Protein AF-A0A950DKY1-F1 (afdb_monomer_lite)

Foldseek 3Di:
DDQLDPPSQPWDAPLDHPPPVDDPPRPCCVPCCNVVDDHPNCCNPVPVLVVLLVVLVVQQVVQDDPQKGFQVLVLCCLLQAQPDKHKDFFSDFQVPQDFPDKTFGDVQLFFPCLCVCVPLNQDFPFDTQIAGSHLVVVLLVVFQKWFDQPPDTGRDWGRGHLIFIGRDVSSSSSSNVCPVLQVADSLLSLLLCLQLRRHRHPDPQSNVLSVLQDRMDGSPGNVVRSVSSLVSLVVVCVPPDCSGSSVSSNVLNPADPVGNRVVSSVLSRQQNVLSNVQSHDNVSVSLVVVQRQLRVLVVCPDPVVPGSRSGIHGNPDSPPAHWGADSNRDIDGDD

Structure (mmCIF, N/CA/C/O backbone):
data_AF-A0A950DKY1-F1
#
_entry.id   AF-A0A950DKY1-F1
#
loop_
_atom_site.group_PDB
_atom_site.id
_atom_site.type_symbol
_atom_site.label_atom_id
_atom_site.label_alt_id
_atom_site.label_comp_id
_atom_site.label_asym_id
_atom_site.label_entity_id
_atom_site.label_seq_id
_atom_site.pdbx_PDB_ins_code
_atom_site.Cartn_x
_atom_site.Cartn_y
_atom_site.Cartn_z
_atom_site.occupancy
_atom_site.B_iso_or_equiv
_atom_site.auth_seq_id
_atom_site.auth_comp_id
_atom_site.auth_asym_id
_atom_site.auth_atom_id
_atom_site.pdbx_PDB_model_num
ATOM 1 N N . MET A 1 1 ? 7.286 -13.237 2.579 1.00 51.78 1 MET A N 1
ATOM 2 C CA . MET A 1 1 ? 7.060 -12.542 1.298 1.00 51.78 1 MET A CA 1
ATOM 3 C C . MET A 1 1 ? 6.188 -13.461 0.465 1.00 51.78 1 MET A C 1
ATOM 5 O O . MET A 1 1 ? 6.504 -14.642 0.406 1.00 51.78 1 MET A O 1
ATOM 9 N N . LYS A 1 2 ? 5.044 -13.004 -0.043 1.00 59.00 2 LYS A N 1
ATOM 10 C CA . LYS A 1 2 ? 4.175 -13.869 -0.848 1.00 59.00 2 LYS A CA 1
ATOM 11 C C . LYS A 1 2 ? 3.535 -13.049 -1.940 1.00 59.00 2 LYS A C 1
ATOM 13 O O . LYS A 1 2 ? 2.634 -12.303 -1.597 1.00 59.00 2 LYS A O 1
ATOM 18 N N . GLU A 1 3 ? 3.978 -13.236 -3.178 1.00 64.31 3 GLU A N 1
ATOM 19 C CA . GLU A 1 3 ? 3.334 -12.731 -4.394 1.00 64.31 3 GLU A CA 1
ATOM 20 C C . GLU A 1 3 ? 1.923 -13.324 -4.477 1.00 64.31 3 GLU A C 1
ATOM 22 O O . GLU A 1 3 ? 1.741 -14.456 -4.906 1.00 64.31 3 GLU A O 1
ATOM 27 N N . LEU A 1 4 ? 0.924 -12.609 -3.957 1.00 76.81 4 LEU A N 1
ATOM 28 C CA . LEU A 1 4 ? -0.474 -13.072 -3.912 1.00 76.81 4 LEU A CA 1
ATOM 29 C C . LEU A 1 4 ? -1.387 -12.223 -4.775 1.00 76.81 4 LEU A C 1
ATOM 31 O O . LEU A 1 4 ? -2.551 -12.008 -4.412 1.00 76.81 4 LEU A O 1
ATOM 35 N N . LYS A 1 5 ? -0.837 -11.691 -5.865 1.00 79.06 5 LYS A N 1
ATOM 36 C CA . LYS A 1 5 ? -1.592 -11.015 -6.907 1.00 79.06 5 LYS A CA 1
ATOM 37 C C . LYS A 1 5 ? -0.897 -11.174 -8.247 1.00 79.06 5 LYS A C 1
ATOM 39 O O . LYS A 1 5 ? 0.332 -11.195 -8.336 1.00 79.06 5 LYS A O 1
ATOM 44 N N . LEU A 1 6 ? -1.726 -11.170 -9.284 1.00 79.00 6 LEU A N 1
ATOM 45 C CA . LEU A 1 6 ? -1.312 -10.966 -10.663 1.00 79.00 6 LEU A CA 1
ATOM 46 C C . LEU A 1 6 ? -0.363 -9.743 -10.748 1.00 79.00 6 LEU A C 1
ATOM 48 O O . LEU A 1 6 ? -0.724 -8.683 -10.229 1.00 79.00 6 LEU A O 1
ATOM 52 N N . PRO A 1 7 ? 0.811 -9.867 -11.396 1.00 81.50 7 PRO A N 1
ATOM 53 C CA . PRO A 1 7 ? 1.157 -10.958 -12.308 1.00 81.50 7 PRO A CA 1
ATOM 54 C C . PRO A 1 7 ? 1.961 -12.152 -11.746 1.00 81.50 7 PRO A C 1
ATOM 56 O O . PRO A 1 7 ? 2.368 -12.978 -12.551 1.00 81.50 7 PRO A O 1
ATOM 59 N N . TRP A 1 8 ? 2.159 -12.301 -10.428 1.00 83.69 8 TRP A N 1
ATOM 60 C CA . TRP A 1 8 ? 3.053 -13.319 -9.824 1.00 83.69 8 TRP A CA 1
ATOM 61 C C . TRP A 1 8 ? 4.441 -13.353 -10.483 1.00 83.69 8 TRP A C 1
ATOM 63 O O . TRP A 1 8 ? 4.721 -14.133 -11.390 1.00 83.69 8 TRP A O 1
ATOM 73 N N . ILE A 1 9 ? 5.312 -12.468 -10.006 1.00 80.38 9 ILE A N 1
ATOM 74 C CA . ILE A 1 9 ? 6.609 -12.108 -10.592 1.00 80.38 9 ILE A CA 1
ATOM 75 C C . ILE A 1 9 ? 7.471 -13.328 -10.940 1.00 80.38 9 ILE A C 1
ATOM 77 O O . ILE A 1 9 ? 8.121 -13.335 -11.984 1.00 80.38 9 ILE A O 1
ATOM 81 N N . ASN A 1 10 ? 7.463 -14.347 -10.082 1.00 77.69 10 ASN A N 1
ATOM 82 C CA . ASN A 1 10 ? 8.359 -15.502 -10.176 1.00 77.69 10 ASN A CA 1
ATOM 83 C C . ASN A 1 10 ? 7.650 -16.829 -10.493 1.00 77.69 10 ASN A C 1
ATOM 85 O O . ASN A 1 10 ? 8.234 -17.894 -10.290 1.00 77.69 10 ASN A O 1
ATOM 89 N N . TRP A 1 11 ? 6.390 -16.796 -10.937 1.00 77.00 11 TRP A N 1
ATOM 90 C CA . TRP A 1 11 ? 5.560 -17.998 -11.013 1.00 77.00 11 TRP A CA 1
ATOM 91 C C . TRP A 1 11 ? 4.978 -18.229 -12.402 1.00 77.00 11 TRP A C 1
ATOM 93 O O . TRP A 1 11 ? 4.600 -17.298 -13.108 1.00 77.00 11 TRP A O 1
ATOM 103 N N . ASN A 1 12 ? 4.845 -19.507 -12.764 1.00 79.50 12 ASN A N 1
ATOM 104 C CA . ASN A 1 12 ? 4.035 -19.895 -13.907 1.00 79.50 12 ASN A CA 1
ATOM 105 C C . ASN A 1 12 ? 2.582 -19.505 -13.620 1.00 79.50 12 ASN A C 1
ATOM 107 O O . ASN A 1 12 ? 2.025 -19.906 -12.598 1.00 79.50 12 ASN A O 1
ATOM 111 N N . SER A 1 13 ? 1.980 -18.710 -14.493 1.00 80.75 13 SER A N 1
ATOM 112 C CA . SER A 1 13 ? 0.632 -18.181 -14.306 1.00 80.75 13 SER A CA 1
ATOM 113 C C . SER A 1 13 ? -0.027 -17.869 -15.644 1.00 80.75 13 SER A C 1
ATOM 115 O O . SER A 1 13 ? 0.592 -17.932 -16.708 1.00 80.75 13 SER A O 1
ATOM 117 N N . GLN A 1 14 ? -1.285 -17.442 -15.591 1.00 78.69 14 GLN A N 1
ATOM 118 C CA . GLN A 1 14 ? -1.974 -16.871 -16.751 1.00 78.69 14 GLN A CA 1
ATOM 119 C C . GLN A 1 14 ? -1.278 -15.635 -17.366 1.00 78.69 14 GLN A C 1
ATOM 121 O O . GLN A 1 14 ? -1.577 -15.290 -18.508 1.00 78.69 14 GLN A O 1
ATOM 126 N N . ALA A 1 15 ? -0.395 -14.940 -16.634 1.00 77.19 15 ALA A N 1
ATOM 127 C CA . ALA A 1 15 ? 0.310 -13.748 -17.126 1.00 77.19 15 ALA A CA 1
ATOM 128 C C . ALA A 1 15 ? 1.680 -14.049 -17.748 1.00 77.19 15 ALA A C 1
ATOM 130 O O . ALA A 1 15 ? 2.154 -13.274 -18.582 1.00 77.19 15 ALA A O 1
ATOM 131 N N . ALA A 1 16 ? 2.324 -15.140 -17.336 1.00 78.88 16 ALA A N 1
ATOM 132 C CA . ALA A 1 16 ? 3.631 -15.541 -17.838 1.00 78.88 16 ALA A CA 1
ATOM 133 C C . ALA A 1 16 ? 3.835 -17.051 -17.705 1.00 78.88 16 ALA A C 1
ATOM 135 O O . ALA A 1 16 ? 3.580 -17.641 -16.655 1.00 78.88 16 ALA A O 1
ATOM 136 N N . GLN A 1 17 ? 4.363 -17.661 -18.767 1.00 78.56 17 GLN A N 1
ATOM 137 C CA . GLN A 1 17 ? 4.843 -19.038 -18.729 1.00 78.56 17 GLN A CA 1
ATOM 138 C C . GLN A 1 17 ? 6.348 -19.053 -18.482 1.00 78.56 17 GLN A C 1
ATOM 140 O O . GLN A 1 17 ? 7.112 -18.366 -19.162 1.00 78.56 17 GLN A O 1
ATOM 145 N N . ILE A 1 18 ? 6.786 -19.850 -17.507 1.00 72.75 18 ILE A N 1
ATOM 146 C CA . ILE A 1 18 ? 8.209 -19.988 -17.177 1.00 72.75 18 ILE A CA 1
ATOM 147 C C . ILE A 1 18 ? 8.827 -21.039 -18.098 1.00 72.75 18 ILE A C 1
ATOM 149 O O . ILE A 1 18 ? 9.115 -22.160 -17.685 1.00 72.75 18 ILE A O 1
ATOM 153 N N . ASP A 1 19 ? 8.999 -20.707 -19.370 1.00 67.50 19 ASP A N 1
ATOM 154 C CA . ASP A 1 19 ? 9.598 -21.638 -20.337 1.00 67.50 19 ASP A CA 1
ATOM 155 C C . ASP A 1 19 ? 11.101 -21.417 -20.485 1.00 67.50 19 ASP A C 1
ATOM 157 O O . ASP A 1 19 ? 11.850 -22.346 -20.783 1.00 67.50 19 ASP A O 1
ATOM 161 N N . SER A 1 20 ? 11.574 -20.200 -20.226 1.00 65.69 20 SER A N 1
ATOM 162 C CA . SER A 1 20 ? 12.980 -19.817 -20.370 1.00 65.69 20 SER A CA 1
ATOM 163 C C . SER A 1 20 ? 13.874 -20.236 -19.200 1.00 65.69 20 SER A C 1
ATOM 165 O O . SER A 1 20 ? 15.069 -19.969 -19.246 1.00 65.69 20 SER A O 1
ATOM 167 N N . ALA A 1 21 ? 13.329 -20.870 -18.154 1.00 72.50 21 ALA A N 1
ATOM 168 C CA . ALA A 1 21 ? 14.132 -21.370 -17.033 1.00 72.50 21 ALA A CA 1
ATOM 169 C C . ALA A 1 21 ? 14.980 -22.598 -17.405 1.00 72.50 21 ALA A C 1
ATOM 171 O O . ALA A 1 21 ? 15.949 -22.902 -16.717 1.00 72.50 21 ALA A O 1
ATOM 172 N N . LEU A 1 22 ? 14.617 -23.290 -18.488 1.00 79.44 22 LEU A N 1
ATOM 173 C CA . LEU A 1 22 ? 15.319 -24.460 -19.004 1.00 79.44 22 LEU A CA 1
ATOM 174 C C . LEU A 1 22 ? 15.746 -24.216 -20.452 1.00 79.44 22 LEU A C 1
ATOM 176 O O . LEU A 1 22 ? 15.001 -23.598 -21.224 1.00 79.44 22 LEU A O 1
ATOM 180 N N . ALA A 1 23 ? 16.913 -24.741 -20.831 1.00 83.06 23 ALA A N 1
ATOM 181 C CA . ALA A 1 23 ? 17.396 -24.683 -22.209 1.00 83.06 23 ALA A CA 1
ATOM 182 C C . ALA A 1 23 ? 16.386 -25.334 -23.177 1.00 83.06 23 ALA A C 1
ATOM 184 O O . ALA A 1 23 ? 15.653 -26.239 -22.769 1.00 83.06 23 ALA A O 1
ATOM 185 N N . PRO A 1 24 ? 16.310 -24.904 -24.454 1.00 85.31 24 PRO A N 1
ATOM 186 C CA . PRO A 1 24 ? 15.323 -25.421 -25.400 1.00 85.31 24 PRO A CA 1
ATOM 187 C C . PRO A 1 24 ? 15.266 -26.948 -25.520 1.00 85.31 24 PRO A C 1
ATOM 189 O O . PRO A 1 24 ? 14.181 -27.508 -25.694 1.00 85.31 24 PRO A O 1
ATOM 192 N N . ASP A 1 25 ? 16.424 -27.591 -25.406 1.00 88.75 25 ASP A N 1
ATOM 193 C CA . ASP A 1 25 ? 16.678 -29.025 -25.512 1.00 88.75 25 ASP A CA 1
ATOM 194 C C . ASP A 1 25 ? 16.822 -29.737 -24.155 1.00 88.75 25 ASP A C 1
ATOM 196 O O . ASP A 1 25 ? 17.089 -30.940 -24.126 1.00 88.75 25 ASP A O 1
ATOM 200 N N . ASP A 1 26 ? 16.599 -29.032 -23.042 1.00 89.25 26 ASP A N 1
ATOM 201 C CA . ASP A 1 26 ? 16.701 -29.607 -21.703 1.00 89.25 26 ASP A CA 1
ATOM 202 C C . ASP A 1 26 ? 15.693 -30.764 -21.530 1.00 89.25 26 ASP A C 1
ATOM 204 O O . ASP A 1 26 ? 14.486 -30.574 -21.745 1.00 89.25 26 ASP A O 1
ATOM 208 N N . PRO A 1 27 ? 16.145 -31.973 -21.140 1.00 89.00 27 PRO A N 1
ATOM 209 C CA . PRO A 1 27 ? 15.272 -33.134 -21.003 1.00 89.00 27 PRO A CA 1
ATOM 210 C C . PRO A 1 27 ? 14.150 -32.924 -19.979 1.00 89.00 27 PRO A C 1
ATOM 212 O O . PRO A 1 27 ? 13.070 -33.492 -20.161 1.00 89.00 27 PRO A O 1
ATOM 215 N N . LEU A 1 28 ? 14.344 -32.070 -18.965 1.00 87.06 28 LEU A N 1
ATOM 216 C CA . LEU A 1 28 ? 13.326 -31.778 -17.953 1.00 87.06 28 LEU A CA 1
ATOM 217 C C . LEU A 1 28 ? 12.068 -31.146 -18.554 1.00 87.06 28 LEU A C 1
ATOM 219 O O . LEU A 1 28 ? 10.979 -31.358 -18.030 1.00 87.06 28 LEU A O 1
ATOM 223 N N . ARG A 1 29 ? 12.161 -30.463 -19.703 1.00 85.81 29 ARG A N 1
ATOM 224 C CA . ARG A 1 29 ? 10.983 -29.917 -20.405 1.00 85.81 29 ARG A CA 1
ATOM 225 C C . ARG A 1 29 ? 9.974 -30.989 -20.832 1.00 85.81 29 ARG A C 1
ATOM 227 O O . ARG A 1 29 ? 8.824 -30.667 -21.132 1.00 85.81 29 ARG A O 1
ATOM 234 N N . LYS A 1 30 ? 10.393 -32.256 -20.901 1.00 87.19 30 LYS A N 1
ATOM 235 C CA . LYS A 1 30 ? 9.524 -33.395 -21.230 1.00 87.19 30 LYS A CA 1
ATOM 236 C C . LYS A 1 30 ? 8.919 -34.069 -20.000 1.00 87.19 30 LYS A C 1
ATOM 238 O O . LYS A 1 30 ? 8.026 -34.894 -20.162 1.00 87.19 30 LYS A O 1
ATOM 243 N N . GLU A 1 31 ? 9.385 -33.736 -18.800 1.00 88.75 31 GLU A N 1
ATOM 244 C CA . GLU A 1 31 ? 8.858 -34.316 -17.569 1.00 88.75 31 GLU A CA 1
ATOM 245 C C . GLU A 1 31 ? 7.430 -33.816 -17.296 1.00 88.75 31 GLU A C 1
ATOM 247 O O . GLU A 1 31 ? 7.135 -32.634 -17.520 1.00 88.75 31 GLU A O 1
ATOM 252 N N . PRO A 1 32 ? 6.536 -34.663 -16.749 1.00 87.06 32 PRO A N 1
ATOM 253 C CA . PRO A 1 32 ? 5.149 -34.282 -16.482 1.00 87.06 32 PRO A CA 1
ATOM 254 C C . PRO A 1 32 ? 5.006 -33.021 -15.623 1.00 87.06 32 PRO A C 1
ATOM 256 O O . PRO A 1 32 ? 4.120 -32.210 -15.873 1.00 87.06 32 PRO A O 1
ATOM 259 N N . VAL A 1 33 ? 5.910 -32.816 -14.656 1.00 81.00 33 VAL A N 1
ATOM 260 C CA . VAL A 1 33 ? 5.905 -31.638 -13.770 1.00 81.00 33 VAL A CA 1
ATOM 261 C C . VAL A 1 33 ? 6.099 -30.314 -14.525 1.00 81.00 33 VAL A C 1
ATOM 263 O O . VAL A 1 33 ? 5.630 -29.277 -14.065 1.00 81.00 33 VAL A O 1
ATOM 266 N N . TRP A 1 34 ? 6.740 -30.336 -15.698 1.00 79.81 34 TRP A N 1
ATOM 267 C CA . TRP A 1 34 ? 6.937 -29.159 -16.550 1.00 79.81 34 TRP A CA 1
ATOM 268 C C . TRP A 1 34 ? 5.852 -29.008 -17.622 1.00 79.81 34 TRP A C 1
ATOM 270 O O . TRP A 1 34 ? 5.559 -27.889 -18.041 1.00 79.81 34 TRP A O 1
ATOM 280 N N . GLN A 1 35 ? 5.215 -30.107 -18.034 1.00 81.44 35 GLN A N 1
ATOM 281 C CA . GLN A 1 35 ? 4.148 -30.089 -19.041 1.00 81.44 35 GLN A CA 1
ATOM 282 C C . GLN A 1 35 ? 2.762 -29.794 -18.454 1.00 81.44 35 GLN A C 1
ATOM 284 O O . GLN A 1 35 ? 1.965 -29.106 -19.086 1.00 81.44 35 GLN A O 1
ATOM 289 N N . ALA A 1 36 ? 2.475 -30.281 -17.246 1.00 83.06 36 ALA A N 1
ATOM 290 C CA . ALA A 1 36 ? 1.177 -30.161 -16.580 1.00 83.06 36 ALA A CA 1
ATOM 291 C C . ALA A 1 36 ? 1.222 -29.144 -15.424 1.00 83.06 36 ALA A C 1
ATOM 293 O O . ALA A 1 36 ? 0.809 -29.437 -14.304 1.00 83.06 36 ALA A O 1
ATOM 294 N N . ARG A 1 37 ? 1.776 -27.953 -15.682 1.00 83.44 37 ARG A N 1
ATOM 295 C CA . ARG A 1 37 ? 1.892 -26.896 -14.667 1.00 83.44 37 ARG A CA 1
ATOM 296 C C . ARG A 1 37 ? 0.561 -26.186 -14.469 1.00 83.44 37 ARG A C 1
ATOM 298 O O . ARG A 1 37 ? 0.032 -25.576 -15.396 1.00 83.44 37 ARG A O 1
ATOM 305 N N . GLU A 1 38 ? 0.081 -26.202 -13.237 1.00 85.44 38 GLU A N 1
ATOM 306 C CA . GLU A 1 38 ? -0.987 -25.318 -12.788 1.00 85.44 38 GLU A CA 1
ATOM 307 C C . GLU A 1 38 ? -0.463 -23.892 -12.564 1.00 85.44 38 GLU A C 1
ATOM 309 O O . GLU A 1 38 ? 0.735 -23.663 -12.356 1.00 85.44 38 GLU A O 1
ATOM 314 N N . GLY A 1 39 ? -1.359 -22.914 -12.675 1.00 84.88 39 GLY A N 1
ATOM 315 C CA . GLY A 1 39 ? -1.021 -21.508 -12.507 1.00 84.88 39 GLY A CA 1
ATOM 316 C C . GLY A 1 39 ? -0.973 -21.080 -11.040 1.00 84.88 39 GLY A C 1
ATOM 317 O O . GLY A 1 39 ? -1.675 -21.617 -10.179 1.00 84.88 39 GLY A O 1
ATOM 318 N N . ALA A 1 40 ? -0.158 -20.067 -10.756 1.00 86.25 40 ALA A N 1
ATOM 319 C CA . ALA A 1 40 ? -0.013 -19.459 -9.436 1.00 86.25 40 ALA A CA 1
ATOM 320 C C . ALA A 1 40 ? -1.344 -18.994 -8.826 1.00 86.25 40 ALA A C 1
ATOM 322 O O . ALA A 1 40 ? -1.508 -19.014 -7.603 1.00 86.25 40 ALA A O 1
ATOM 323 N N . GLU A 1 41 ? -2.314 -18.623 -9.664 1.00 87.38 41 GLU A N 1
ATOM 324 C CA . GLU A 1 41 ? -3.652 -18.227 -9.244 1.00 87.38 41 GLU A CA 1
ATOM 325 C C . GLU A 1 41 ? -4.378 -19.313 -8.439 1.00 87.38 41 GLU A C 1
ATOM 327 O O . GLU A 1 41 ? -5.115 -18.974 -7.509 1.00 87.38 41 GLU A O 1
ATOM 332 N N . LEU A 1 42 ? -4.152 -20.595 -8.746 1.00 88.50 42 LEU A N 1
ATOM 333 C CA . LEU A 1 42 ? -4.759 -21.713 -8.022 1.00 88.50 42 LEU A CA 1
ATOM 334 C C . LEU A 1 42 ? -4.128 -21.852 -6.638 1.00 88.50 42 LEU A C 1
ATOM 336 O O . LEU A 1 42 ? -4.845 -21.847 -5.635 1.00 88.50 42 LEU A O 1
ATOM 340 N N . LEU A 1 43 ? -2.791 -21.847 -6.547 1.00 87.44 43 LEU A N 1
ATOM 341 C CA . LEU A 1 43 ? -2.118 -21.884 -5.246 1.00 87.44 43 LEU A CA 1
ATOM 342 C C . LEU A 1 43 ? -2.521 -20.683 -4.379 1.00 87.44 43 LEU A C 1
ATOM 344 O O . LEU A 1 43 ? -2.802 -20.839 -3.188 1.00 87.44 43 LEU A O 1
ATOM 348 N N . GLU A 1 44 ? -2.572 -19.483 -4.955 1.00 88.88 44 GLU A N 1
ATOM 349 C CA . GLU A 1 44 ? -3.005 -18.288 -4.240 1.00 88.88 44 GLU A CA 1
ATOM 350 C C . GLU A 1 44 ? -4.421 -18.449 -3.673 1.00 88.88 44 GLU A C 1
ATOM 352 O O . GLU A 1 44 ? -4.630 -18.221 -2.475 1.00 88.88 44 GLU A O 1
ATOM 357 N N . ARG A 1 45 ? -5.391 -18.781 -4.532 1.00 90.1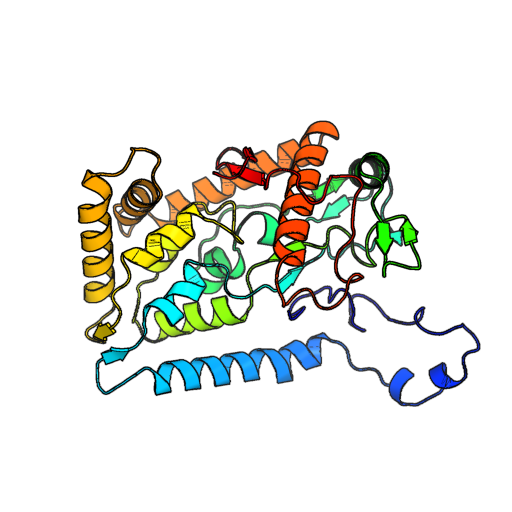2 45 ARG A N 1
ATOM 358 C CA . ARG A 1 45 ? -6.822 -18.720 -4.207 1.00 90.12 45 ARG A CA 1
ATOM 359 C C . ARG A 1 45 ? -7.296 -19.909 -3.391 1.00 90.12 45 ARG A C 1
ATOM 361 O O . ARG A 1 45 ? -8.130 -19.725 -2.511 1.00 90.12 45 ARG A O 1
ATOM 368 N N . GLU A 1 46 ? -6.772 -21.097 -3.658 1.00 91.62 46 GLU A N 1
ATOM 369 C CA . GLU A 1 46 ? -7.252 -22.333 -3.036 1.00 91.62 46 GLU A CA 1
ATOM 370 C C . GLU A 1 46 ? -6.461 -22.695 -1.783 1.00 91.62 46 GLU A C 1
ATOM 372 O O . GLU A 1 46 ? -7.002 -23.279 -0.843 1.00 91.62 46 GLU A O 1
ATOM 377 N N . ILE A 1 47 ? -5.183 -22.312 -1.729 1.00 90.44 47 ILE A N 1
ATOM 378 C CA . ILE A 1 47 ? -4.297 -22.710 -0.637 1.00 90.44 47 ILE A CA 1
ATOM 379 C C . ILE A 1 47 ? -3.892 -21.495 0.185 1.00 90.44 47 ILE A C 1
ATOM 381 O O . ILE A 1 47 ? -4.200 -21.434 1.377 1.00 90.44 47 ILE A O 1
ATOM 385 N N . ILE A 1 48 ? -3.210 -20.510 -0.392 1.00 90.50 48 ILE A N 1
ATOM 386 C CA . ILE A 1 48 ? -2.543 -19.490 0.419 1.00 90.50 48 ILE A CA 1
ATOM 387 C C . ILE A 1 48 ? -3.537 -18.562 1.118 1.00 90.50 48 ILE A C 1
ATOM 389 O O . ILE A 1 48 ? -3.453 -18.420 2.342 1.00 90.50 48 ILE A O 1
ATOM 393 N N . ARG A 1 49 ? -4.456 -17.926 0.383 1.00 92.00 49 ARG A N 1
ATOM 394 C CA . ARG A 1 49 ? -5.417 -16.981 0.974 1.00 92.00 49 ARG A CA 1
ATOM 395 C C . ARG A 1 49 ? -6.318 -17.662 2.013 1.00 92.00 49 ARG A C 1
ATOM 397 O O . ARG A 1 49 ? -6.361 -17.148 3.132 1.00 92.00 49 ARG A O 1
ATOM 404 N N . PRO A 1 50 ? -6.918 -18.844 1.754 1.00 93.88 50 PRO A N 1
ATOM 405 C CA . PRO A 1 50 ? -7.726 -19.531 2.762 1.00 93.88 50 PRO A CA 1
ATOM 406 C C . PRO A 1 50 ? -6.932 -19.943 4.007 1.00 93.88 50 PRO A C 1
ATOM 408 O O . PRO A 1 50 ? -7.462 -19.912 5.116 1.00 93.88 50 PRO A O 1
ATOM 411 N N . ASN A 1 51 ? -5.658 -20.333 3.865 1.00 93.81 51 ASN A N 1
ATOM 412 C CA . ASN A 1 51 ? -4.813 -20.630 5.028 1.00 93.81 51 ASN A CA 1
ATOM 413 C C . ASN A 1 51 ? -4.487 -19.367 5.839 1.00 93.81 51 ASN A C 1
ATOM 415 O O . ASN A 1 51 ? -4.478 -19.440 7.066 1.00 93.81 51 ASN A O 1
ATOM 419 N N . ILE A 1 52 ? -4.245 -18.223 5.187 1.00 93.44 52 ILE A N 1
ATOM 420 C CA . ILE A 1 52 ? -4.039 -16.942 5.882 1.00 93.44 52 ILE A CA 1
ATOM 421 C C . ILE A 1 52 ? -5.300 -16.552 6.653 1.00 93.44 52 ILE A C 1
ATOM 423 O O . ILE A 1 52 ? -5.204 -16.214 7.826 1.00 93.44 52 ILE A O 1
ATOM 427 N N . GLU A 1 53 ? -6.476 -16.652 6.037 1.00 94.25 53 GLU A N 1
ATOM 428 C CA . GLU A 1 53 ? -7.744 -16.345 6.708 1.00 94.25 53 GLU A CA 1
ATOM 429 C C . GLU A 1 53 ? -7.986 -17.262 7.914 1.00 94.25 53 GLU A C 1
ATOM 431 O O . GLU A 1 53 ? -8.237 -16.768 9.013 1.00 94.25 53 GLU A O 1
ATOM 436 N N . ARG A 1 54 ? -7.799 -18.581 7.757 1.00 95.12 54 ARG A N 1
ATOM 437 C CA . ARG A 1 54 ? -7.905 -19.542 8.871 1.00 95.12 54 ARG A CA 1
ATOM 438 C C . ARG A 1 54 ? -6.905 -19.258 9.990 1.00 95.12 54 ARG A C 1
ATOM 440 O O . ARG A 1 54 ? -7.248 -19.373 11.167 1.00 95.12 54 ARG A O 1
ATOM 447 N N . TRP A 1 55 ? -5.671 -18.899 9.640 1.00 94.00 55 TRP A N 1
ATOM 448 C CA . TRP A 1 55 ? -4.652 -18.521 10.616 1.00 94.00 55 TRP A CA 1
ATOM 449 C C . TRP A 1 55 ? -5.039 -17.245 11.368 1.00 94.00 55 TRP A C 1
ATOM 451 O O . TRP A 1 55 ? -4.963 -17.216 12.596 1.00 94.00 55 TRP A O 1
ATOM 461 N N . THR A 1 56 ? -5.511 -16.225 10.654 1.00 93.88 56 THR A N 1
ATOM 462 C CA . THR A 1 56 ? -6.016 -14.975 11.229 1.00 93.88 56 THR A CA 1
ATO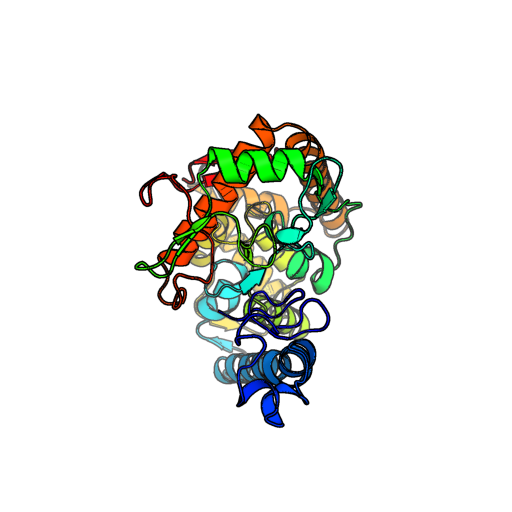M 463 C C . THR A 1 56 ? -7.171 -15.233 12.198 1.00 93.88 56 THR A C 1
ATOM 465 O O . THR A 1 56 ? -7.146 -14.721 13.319 1.00 93.88 56 THR A O 1
ATOM 468 N N . ASP A 1 57 ? -8.127 -16.085 11.824 1.00 94.75 57 ASP A N 1
ATOM 469 C CA . ASP A 1 57 ? -9.251 -16.472 12.686 1.00 94.75 57 ASP A CA 1
ATOM 470 C C . ASP A 1 57 ? -8.772 -17.181 13.955 1.00 94.75 57 ASP A C 1
ATOM 472 O O . ASP A 1 57 ? -9.188 -16.847 15.068 1.00 94.75 57 ASP A O 1
ATOM 476 N N . SER A 1 58 ? -7.837 -18.123 13.809 1.00 94.81 58 SER A N 1
ATOM 477 C CA . SER A 1 58 ? -7.237 -18.823 14.944 1.00 94.81 58 SER A CA 1
ATOM 478 C C . SER A 1 58 ? -6.459 -17.873 15.858 1.00 94.81 58 SER A C 1
ATOM 480 O O . SER A 1 58 ? -6.558 -17.990 17.081 1.00 94.81 58 SER A O 1
ATOM 482 N N . ARG A 1 59 ? -5.699 -16.925 15.293 1.00 93.06 59 ARG A N 1
ATOM 483 C CA . ARG A 1 59 ? -4.935 -15.929 16.055 1.00 93.06 59 ARG A CA 1
ATOM 484 C C . ARG A 1 59 ? -5.868 -15.030 16.854 1.00 93.06 59 ARG A C 1
ATOM 486 O O . ARG A 1 59 ? -5.653 -14.865 18.051 1.00 93.06 59 ARG A O 1
ATOM 493 N N . LEU A 1 60 ? -6.912 -14.494 16.225 1.00 92.94 60 LEU A N 1
ATOM 494 C CA . LEU A 1 60 ? -7.879 -13.627 16.896 1.00 92.94 60 LEU A CA 1
ATOM 495 C C . LEU A 1 60 ? -8.621 -14.375 18.010 1.00 92.94 60 LEU A C 1
ATOM 497 O O . LEU A 1 60 ? -8.704 -13.878 19.132 1.00 92.94 60 LEU A O 1
ATOM 501 N N . LYS A 1 61 ? -9.057 -15.614 17.752 1.00 92.94 61 LYS A N 1
ATOM 502 C CA . LYS A 1 61 ? -9.674 -16.473 18.771 1.00 92.94 61 LYS A CA 1
ATOM 503 C C . LYS A 1 61 ? -8.735 -16.738 19.948 1.00 92.94 61 LYS A C 1
ATOM 505 O O . LYS A 1 61 ? -9.162 -16.646 21.089 1.00 92.94 61 LYS A O 1
ATOM 510 N N . HIS A 1 62 ? -7.464 -17.043 19.689 1.00 94.06 62 HIS A N 1
ATOM 511 C CA . HIS A 1 62 ? -6.482 -17.303 20.745 1.00 94.06 62 HIS A CA 1
ATOM 512 C C . HIS A 1 62 ? -6.139 -16.053 21.572 1.00 94.06 62 HIS A C 1
ATOM 514 O O . HIS A 1 62 ? -5.752 -16.169 22.729 1.00 94.06 62 HIS A O 1
ATOM 520 N N . ARG A 1 63 ? -6.282 -14.857 20.989 1.00 93.31 63 ARG A N 1
ATOM 521 C CA . ARG A 1 63 ? -6.125 -13.571 21.687 1.00 93.31 63 ARG A CA 1
ATOM 522 C C . ARG A 1 63 ? -7.380 -13.132 22.440 1.00 93.31 63 ARG A C 1
ATOM 524 O O . ARG A 1 63 ? -7.307 -12.173 23.198 1.00 93.31 63 ARG A O 1
ATOM 531 N N . THR A 1 64 ? -8.507 -13.806 22.229 1.00 92.94 64 THR A N 1
ATOM 532 C CA . THR A 1 64 ? -9.785 -13.451 22.843 1.00 92.94 64 THR A CA 1
ATOM 533 C C . THR A 1 64 ? -10.022 -14.301 24.087 1.00 92.94 64 THR A C 1
ATOM 535 O O . THR A 1 64 ? -10.152 -15.522 24.004 1.00 92.94 64 THR A O 1
ATOM 538 N N . ASN A 1 65 ? -10.107 -13.649 25.242 1.00 89.81 65 ASN A N 1
ATOM 539 C CA . ASN A 1 65 ? -10.407 -14.254 26.532 1.00 89.81 65 ASN A CA 1
ATOM 540 C C . ASN A 1 65 ? -11.714 -13.663 27.081 1.00 89.81 65 ASN A C 1
ATOM 542 O O . ASN A 1 65 ? -11.749 -12.538 27.584 1.00 89.81 65 ASN A O 1
ATOM 546 N N . GLY A 1 66 ? -12.813 -14.407 26.940 1.00 87.31 66 GLY A N 1
ATOM 547 C CA . GLY A 1 66 ? -14.148 -13.899 27.255 1.00 87.31 66 GLY A CA 1
ATOM 548 C C . GLY A 1 66 ? -14.502 -12.697 26.376 1.00 87.31 66 GLY A C 1
ATOM 549 O O . GLY A 1 66 ? -14.554 -12.821 25.155 1.00 87.31 66 GLY A O 1
ATOM 550 N N . SER A 1 67 ? -14.731 -11.540 27.000 1.00 88.06 67 SER A N 1
ATOM 551 C CA . SER A 1 67 ? -15.002 -10.268 26.318 1.00 88.06 67 SER A CA 1
ATOM 552 C C . SER A 1 67 ? -13.751 -9.425 26.069 1.00 88.06 67 SER A C 1
ATOM 554 O O . SER A 1 67 ? -13.888 -8.288 25.643 1.00 88.06 67 SER A O 1
ATOM 556 N N . ALA A 1 68 ? -12.545 -9.914 26.355 1.00 92.00 68 ALA A N 1
ATOM 557 C CA . ALA A 1 68 ? -11.316 -9.138 26.218 1.00 92.00 68 ALA A CA 1
ATOM 558 C C . ALA A 1 68 ? -10.438 -9.671 25.081 1.00 92.00 68 ALA A C 1
ATOM 560 O O . ALA A 1 68 ? -10.283 -10.881 24.932 1.00 92.00 68 ALA A O 1
ATOM 561 N N . ILE A 1 69 ? -9.815 -8.776 24.317 1.00 94.12 69 ILE A N 1
ATOM 562 C CA . ILE A 1 69 ? -8.780 -9.106 23.333 1.00 94.12 69 ILE A CA 1
ATOM 563 C C . ILE A 1 69 ? -7.439 -8.640 23.879 1.00 94.12 69 ILE A C 1
ATOM 565 O O . ILE A 1 69 ? -7.217 -7.442 24.044 1.00 94.12 69 ILE A O 1
ATOM 569 N N . GLU A 1 70 ? -6.545 -9.581 24.149 1.00 95.56 70 GLU A N 1
ATOM 570 C CA . GLU A 1 70 ? -5.199 -9.330 24.659 1.00 95.56 70 GLU A CA 1
ATOM 571 C C . GLU A 1 70 ? -4.197 -9.079 23.524 1.00 95.56 70 GLU A C 1
ATOM 573 O O . GLU A 1 70 ? -4.378 -9.529 22.389 1.00 95.56 70 GLU A O 1
ATOM 578 N N . ARG A 1 71 ? -3.089 -8.396 23.843 1.00 94.62 71 ARG A N 1
ATOM 579 C CA . ARG A 1 71 ? -2.006 -8.056 22.898 1.00 94.62 71 ARG A CA 1
ATOM 580 C C . ARG A 1 71 ? -2.542 -7.359 21.643 1.00 94.62 71 ARG A C 1
ATOM 582 O O . ARG A 1 71 ? -2.056 -7.578 20.534 1.00 94.62 71 ARG A O 1
ATOM 589 N N . PHE A 1 72 ? -3.533 -6.491 21.828 1.00 94.62 72 PHE A N 1
ATOM 590 C CA . PHE A 1 72 ? -4.217 -5.790 20.746 1.00 94.62 72 PHE A CA 1
ATOM 591 C C . PHE A 1 72 ? -3.298 -4.951 19.832 1.00 94.62 72 PHE A C 1
ATOM 593 O O . PHE A 1 72 ? -3.551 -4.931 18.624 1.00 94.62 72 PHE A O 1
ATOM 600 N N . PRO A 1 73 ? -2.181 -4.354 20.311 1.00 95.62 73 PRO A N 1
ATOM 601 C CA . PRO A 1 73 ? -1.230 -3.674 19.434 1.00 95.62 73 PRO A CA 1
ATOM 602 C C . PRO A 1 73 ? -0.615 -4.590 18.367 1.00 95.62 73 PRO A C 1
ATOM 604 O O . PRO A 1 73 ? -0.224 -4.113 17.311 1.00 95.62 73 PRO A O 1
ATOM 607 N N . GLU A 1 74 ? -0.561 -5.908 18.575 1.00 93.75 74 GLU A N 1
ATOM 608 C CA . GLU A 1 74 ? -0.077 -6.841 17.545 1.00 93.75 74 GLU A CA 1
ATOM 609 C C . GLU A 1 74 ? -1.087 -7.045 16.415 1.00 93.75 74 GLU A C 1
ATOM 611 O O . GLU A 1 74 ? -0.693 -7.326 15.287 1.00 93.75 74 GLU A O 1
ATOM 616 N N . LEU A 1 75 ? -2.382 -6.893 16.708 1.00 93.62 75 LEU A N 1
ATOM 617 C CA . LEU A 1 75 ? -3.452 -6.976 15.717 1.00 93.62 75 LEU A CA 1
ATOM 618 C C . LEU A 1 75 ? -3.590 -5.642 14.982 1.00 93.62 75 LEU A C 1
ATOM 620 O O . LEU A 1 75 ? -3.461 -5.594 13.760 1.00 93.62 75 LEU A O 1
ATOM 624 N N . LEU A 1 76 ? -3.775 -4.540 15.720 1.00 94.75 76 LEU A N 1
ATOM 625 C CA . LEU A 1 76 ? -3.902 -3.209 15.114 1.00 94.75 76 LEU A CA 1
ATOM 626 C C . LEU A 1 76 ? -2.590 -2.742 14.467 1.00 94.75 76 LEU A C 1
ATOM 628 O O . LEU A 1 76 ? -2.601 -1.965 13.513 1.00 94.75 76 LEU A O 1
ATOM 632 N N . GLY A 1 77 ? -1.455 -3.275 14.922 1.00 94.31 77 GLY A N 1
ATOM 633 C CA . GLY A 1 77 ? -0.151 -3.083 14.301 1.00 94.31 77 GLY A CA 1
ATOM 634 C C . GLY A 1 77 ? -0.113 -3.500 12.834 1.00 94.31 77 GLY A C 1
ATOM 635 O O . GLY A 1 77 ? 0.653 -2.913 12.088 1.00 94.31 77 GLY A O 1
ATOM 636 N N . GLN A 1 78 ? -0.969 -4.415 12.371 1.00 92.25 78 GLN A N 1
ATOM 637 C CA . GLN A 1 78 ? -1.056 -4.757 10.944 1.00 92.25 78 GLN A CA 1
ATOM 638 C C . GLN A 1 78 ? -1.769 -3.699 10.093 1.00 92.25 78 GLN A C 1
ATOM 640 O O . GLN A 1 78 ? -1.632 -3.689 8.877 1.00 92.25 78 GLN A O 1
ATOM 645 N N . ILE A 1 79 ? -2.506 -2.782 10.721 1.00 94.00 79 ILE A N 1
ATOM 646 C CA . ILE A 1 79 ? -3.120 -1.627 10.052 1.00 94.00 79 ILE A CA 1
ATOM 647 C C . ILE A 1 79 ? -2.180 -0.416 10.115 1.00 94.00 79 ILE A C 1
ATOM 649 O O . ILE A 1 79 ? -2.107 0.369 9.166 1.00 94.00 79 ILE A O 1
ATOM 653 N N . LEU A 1 80 ? -1.464 -0.257 11.233 1.00 96.62 80 LEU A N 1
ATOM 654 C CA . LEU A 1 80 ? -0.651 0.930 11.513 1.00 96.62 80 LEU A CA 1
ATOM 655 C C . LEU A 1 80 ? 0.814 0.806 11.085 1.00 96.62 80 LEU A C 1
ATOM 657 O O . LEU A 1 80 ? 1.448 1.805 10.751 1.00 96.62 80 LEU A O 1
ATOM 661 N N . ILE A 1 81 ? 1.365 -0.404 11.110 1.00 94.00 81 ILE A N 1
ATOM 662 C CA . ILE A 1 81 ? 2.782 -0.687 10.894 1.00 94.00 81 ILE A CA 1
ATOM 663 C C . ILE A 1 81 ? 2.915 -1.667 9.733 1.00 94.00 81 ILE A C 1
ATOM 665 O O . ILE A 1 81 ? 2.152 -2.616 9.582 1.00 94.00 81 ILE A O 1
ATOM 669 N N . THR A 1 82 ? 3.960 -1.500 8.929 1.00 90.00 82 THR A N 1
ATOM 670 C CA . THR A 1 82 ? 4.337 -2.512 7.939 1.00 90.00 82 THR A CA 1
ATOM 671 C C . THR A 1 82 ? 5.057 -3.664 8.629 1.00 90.00 82 THR A C 1
ATOM 673 O O . THR A 1 82 ? 6.286 -3.663 8.747 1.00 90.00 82 THR A O 1
ATOM 676 N N . THR A 1 83 ? 4.295 -4.644 9.108 1.00 84.19 83 THR A N 1
ATOM 677 C CA . THR A 1 83 ? 4.828 -5.860 9.746 1.00 84.19 83 THR A CA 1
ATOM 678 C C . THR A 1 83 ? 5.256 -6.886 8.698 1.00 84.19 83 THR A C 1
ATOM 680 O O . THR A 1 83 ? 6.377 -7.398 8.741 1.00 84.19 83 THR A O 1
ATOM 683 N N . THR A 1 84 ? 4.412 -7.101 7.691 1.00 87.88 84 THR A N 1
ATOM 684 C CA . THR A 1 84 ? 4.644 -8.003 6.564 1.00 87.88 84 THR A CA 1
ATOM 685 C C . THR A 1 84 ? 4.519 -7.250 5.241 1.00 87.88 84 THR A C 1
ATOM 687 O O . THR A 1 84 ? 4.064 -6.110 5.199 1.00 87.88 84 THR A O 1
ATOM 690 N N . ILE A 1 85 ? 5.038 -7.847 4.165 1.00 90.62 85 ILE A N 1
ATOM 691 C CA . ILE A 1 85 ? 5.102 -7.226 2.837 1.00 90.62 85 ILE A CA 1
ATOM 692 C C . ILE A 1 85 ? 4.770 -8.264 1.771 1.00 90.62 85 ILE A C 1
ATOM 694 O O . ILE A 1 85 ? 5.234 -9.414 1.833 1.00 90.62 85 ILE A O 1
ATOM 698 N N . ASN A 1 86 ? 4.003 -7.819 0.782 1.00 91.38 86 ASN A N 1
ATOM 699 C CA . ASN A 1 86 ? 3.879 -8.462 -0.516 1.00 91.38 86 ASN A CA 1
ATOM 700 C C . ASN A 1 86 ? 4.662 -7.647 -1.570 1.00 91.38 86 ASN A C 1
ATOM 702 O O . ASN A 1 86 ? 5.045 -6.506 -1.331 1.00 91.38 86 ASN A O 1
ATOM 706 N N . LEU A 1 87 ? 4.940 -8.239 -2.722 1.00 92.19 87 LEU A N 1
ATOM 707 C CA . LEU A 1 87 ? 5.455 -7.567 -3.898 1.00 92.19 87 LEU A CA 1
ATOM 708 C C . LEU A 1 87 ? 4.372 -7.507 -4.967 1.00 92.19 87 LEU A C 1
ATOM 710 O O . LEU A 1 87 ? 3.578 -8.433 -5.134 1.00 92.19 87 LEU A O 1
ATOM 714 N N . ILE A 1 88 ? 4.380 -6.410 -5.704 1.00 93.31 88 ILE A N 1
ATOM 715 C CA . ILE A 1 88 ? 3.531 -6.196 -6.866 1.00 93.31 88 ILE A CA 1
ATOM 716 C C . ILE A 1 88 ? 4.383 -5.668 -8.006 1.00 93.31 88 ILE A C 1
ATOM 718 O O . ILE A 1 88 ? 5.392 -5.005 -7.776 1.00 93.31 88 ILE A O 1
ATOM 722 N N . ALA A 1 89 ? 3.971 -5.957 -9.229 1.00 94.19 89 ALA A N 1
ATOM 723 C CA . ALA A 1 89 ? 4.589 -5.438 -10.434 1.00 94.19 89 ALA A CA 1
ATOM 724 C C . ALA A 1 89 ? 3.513 -4.905 -11.369 1.00 94.19 89 ALA A C 1
ATOM 726 O O . ALA A 1 89 ? 2.323 -5.198 -11.210 1.00 94.19 89 ALA A O 1
ATOM 727 N N . SER A 1 90 ? 3.941 -4.138 -12.361 1.00 93.44 90 SER A N 1
ATOM 728 C CA . SER A 1 90 ? 3.109 -3.892 -13.526 1.00 93.44 90 SER A CA 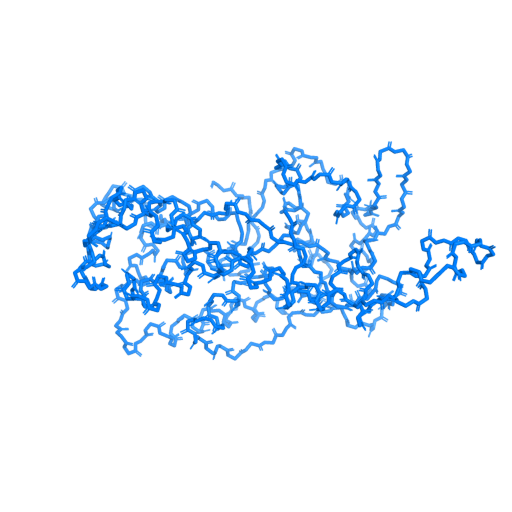1
ATOM 729 C C . SER A 1 90 ? 2.705 -5.223 -14.171 1.00 93.44 90 SER A C 1
ATOM 731 O O . SER A 1 90 ? 3.520 -6.141 -14.219 1.00 93.44 90 SER A O 1
ATOM 733 N N . PRO A 1 91 ? 1.487 -5.346 -14.718 1.00 89.56 91 PRO A N 1
ATOM 734 C CA . PRO A 1 91 ? 1.139 -6.482 -15.570 1.00 89.56 91 PRO A CA 1
ATOM 735 C C . PRO A 1 91 ? 1.913 -6.503 -16.903 1.00 89.56 91 PRO A C 1
ATOM 737 O O . PRO A 1 91 ? 1.811 -7.484 -17.637 1.00 89.56 91 PRO A O 1
ATOM 740 N N . ASP A 1 92 ? 2.636 -5.433 -17.247 1.00 91.25 92 ASP A N 1
ATOM 741 C CA . ASP A 1 92 ? 3.398 -5.322 -18.488 1.00 91.25 92 ASP A CA 1
ATOM 742 C C . ASP A 1 92 ? 4.786 -5.985 -18.333 1.00 91.25 92 ASP A C 1
ATOM 744 O O . ASP A 1 92 ? 5.485 -5.802 -17.331 1.00 91.25 92 ASP A O 1
ATOM 748 N N . GLN A 1 93 ? 5.183 -6.798 -19.317 1.00 91.00 93 GLN A N 1
ATOM 749 C CA . GLN A 1 93 ? 6.470 -7.502 -19.303 1.00 91.00 93 GLN A CA 1
ATOM 750 C C . GLN A 1 93 ? 7.606 -6.581 -19.759 1.00 91.00 93 GLN A C 1
ATOM 752 O O . GLN A 1 93 ? 7.450 -5.779 -20.679 1.00 91.00 93 GLN A O 1
ATOM 757 N N . SER A 1 94 ? 8.797 -6.747 -19.186 1.00 90.88 94 SER A N 1
ATOM 758 C CA . SER A 1 94 ? 9.962 -5.914 -19.525 1.00 90.88 94 SER A CA 1
ATOM 759 C C . SER A 1 94 ? 10.367 -6.010 -20.996 1.00 90.88 94 SER A C 1
ATOM 761 O O . SER A 1 94 ? 10.833 -5.034 -21.575 1.00 90.88 94 SER A O 1
ATOM 763 N N . SER A 1 95 ? 10.123 -7.155 -21.635 1.00 89.50 95 SER A N 1
ATOM 764 C CA . SER A 1 95 ? 10.394 -7.381 -23.060 1.00 89.50 95 SER A CA 1
ATOM 765 C C . SER A 1 95 ? 9.495 -6.570 -24.003 1.00 89.50 95 SER A C 1
ATOM 767 O O . SER A 1 95 ? 9.833 -6.412 -25.178 1.00 89.50 95 SER A O 1
ATOM 769 N N . THR A 1 96 ? 8.352 -6.057 -23.531 1.00 88.31 96 THR A N 1
ATOM 770 C CA . THR A 1 96 ? 7.408 -5.291 -24.362 1.00 88.31 96 THR A CA 1
ATOM 771 C C . THR A 1 96 ? 7.601 -3.783 -24.260 1.00 88.31 96 THR A C 1
ATOM 773 O O . THR A 1 96 ? 7.036 -3.054 -25.080 1.00 88.31 96 THR A O 1
ATOM 776 N N . VAL A 1 97 ? 8.402 -3.311 -23.300 1.00 91.56 97 VAL A N 1
ATOM 777 C CA . VAL A 1 97 ? 8.635 -1.884 -23.056 1.00 91.56 97 VAL A CA 1
ATOM 778 C C . VAL A 1 97 ? 9.369 -1.247 -24.226 1.00 91.56 97 VAL A C 1
ATOM 780 O O . VAL A 1 97 ? 10.462 -1.652 -24.610 1.00 91.56 97 VAL A O 1
ATOM 783 N N . ARG A 1 98 ? 8.747 -0.217 -24.793 1.00 93.50 98 ARG A N 1
ATOM 784 C CA . ARG A 1 98 ? 9.287 0.619 -25.868 1.00 93.50 98 ARG A CA 1
ATOM 785 C C . ARG A 1 98 ? 8.544 1.949 -25.898 1.00 93.50 98 ARG A C 1
ATOM 787 O O . ARG A 1 98 ? 7.446 2.052 -25.353 1.00 93.50 98 ARG A O 1
ATOM 794 N N . SER A 1 99 ? 9.116 2.961 -26.544 1.00 95.25 99 SER A N 1
ATOM 795 C CA . SER A 1 99 ? 8.435 4.252 -26.714 1.00 95.25 99 SER A CA 1
ATOM 796 C C . SER A 1 99 ? 7.069 4.083 -27.392 1.00 95.25 99 SER A C 1
ATOM 798 O O . SER A 1 99 ? 6.924 3.280 -28.318 1.00 95.25 99 SER A O 1
ATOM 800 N N . GLY A 1 100 ? 6.058 4.794 -26.892 1.00 93.38 100 GLY A N 1
ATOM 801 C CA . GLY A 1 100 ? 4.664 4.686 -27.322 1.00 93.38 100 GLY A CA 1
ATOM 802 C C . GLY A 1 100 ? 3.888 3.525 -26.691 1.00 93.38 100 GLY A C 1
ATOM 803 O O . GLY A 1 100 ? 2.671 3.455 -26.861 1.00 93.38 100 GLY A O 1
ATOM 804 N N . HIS A 1 101 ? 4.544 2.610 -25.966 1.00 94.06 101 HIS A N 1
ATOM 805 C CA . HIS A 1 101 ? 3.860 1.560 -25.212 1.00 94.06 101 HIS A CA 1
ATOM 806 C C . HIS A 1 101 ? 3.521 2.057 -23.799 1.00 94.06 101 HIS A C 1
ATOM 808 O O . HIS A 1 101 ? 4.437 2.417 -23.062 1.00 94.06 101 HIS A O 1
ATOM 814 N N . PRO A 1 102 ? 2.244 2.074 -23.387 1.00 95.56 102 PRO A N 1
ATOM 815 C CA . PRO A 1 102 ? 1.878 2.457 -22.030 1.00 95.56 102 PRO A CA 1
ATOM 816 C C . PRO A 1 102 ? 2.308 1.384 -21.024 1.00 95.56 102 PRO A C 1
ATOM 818 O O . PRO A 1 102 ? 1.925 0.226 -21.158 1.00 95.56 102 PRO A O 1
ATOM 821 N N . VAL A 1 103 ? 3.045 1.787 -19.992 1.00 96.56 103 VAL A N 1
ATOM 822 C CA . VAL A 1 103 ? 3.402 0.948 -18.844 1.00 96.56 103 VAL A CA 1
ATOM 823 C C . VAL A 1 103 ? 2.504 1.309 -17.669 1.00 96.56 103 VAL A C 1
ATOM 825 O O . VAL A 1 103 ? 2.564 2.427 -17.145 1.00 96.56 103 VAL A O 1
ATOM 828 N N . ARG A 1 104 ? 1.666 0.365 -17.239 1.00 95.56 104 ARG A N 1
ATOM 829 C CA . ARG A 1 104 ? 0.722 0.562 -16.130 1.00 95.56 104 ARG A CA 1
ATOM 830 C C . ARG A 1 104 ? 1.433 0.372 -14.801 1.00 95.56 104 ARG A C 1
ATOM 832 O O . ARG A 1 104 ? 1.992 -0.692 -14.548 1.00 95.56 104 ARG A O 1
ATOM 839 N N . LEU A 1 105 ? 1.390 1.374 -13.932 1.00 96.88 105 LEU A N 1
ATOM 840 C CA . LEU A 1 105 ? 2.008 1.292 -12.612 1.00 96.88 105 LEU A CA 1
ATOM 841 C C . LEU A 1 105 ? 1.025 0.676 -11.600 1.00 96.88 105 LEU A C 1
ATOM 843 O O . LEU A 1 105 ? -0.171 0.981 -11.649 1.00 96.88 105 LEU A O 1
ATOM 847 N N . PRO A 1 106 ? 1.489 -0.159 -10.652 1.00 95.75 106 PRO A N 1
ATOM 848 C CA . PRO A 1 106 ? 0.633 -0.707 -9.606 1.00 95.75 106 PRO A CA 1
ATOM 849 C C . PRO A 1 106 ? 0.001 0.404 -8.765 1.00 95.75 106 PRO A C 1
ATOM 851 O O . PRO A 1 106 ? 0.706 1.154 -8.093 1.00 95.75 106 PRO A O 1
ATOM 854 N N . VAL A 1 107 ? -1.331 0.503 -8.744 1.00 96.00 107 VAL A N 1
ATOM 855 C CA . VAL A 1 107 ? -2.020 1.543 -7.952 1.00 96.00 107 VAL A CA 1
ATOM 856 C C . VAL A 1 107 ? -1.724 1.388 -6.453 1.00 96.00 107 VAL A C 1
ATOM 858 O O . VAL A 1 107 ? -1.613 2.384 -5.737 1.00 96.00 107 VAL A O 1
ATOM 861 N N . THR A 1 108 ? -1.487 0.152 -5.996 1.00 95.88 108 THR A N 1
ATOM 862 C CA . THR A 1 108 ? -1.107 -0.176 -4.613 1.00 95.88 108 THR A CA 1
ATOM 863 C C . THR A 1 108 ? 0.250 0.382 -4.183 1.00 95.88 108 THR A C 1
ATOM 865 O O . THR A 1 108 ? 0.520 0.470 -2.985 1.00 95.88 108 THR A O 1
ATOM 868 N N . PHE A 1 109 ? 1.093 0.814 -5.127 1.00 97.31 109 PHE A N 1
ATOM 869 C CA . PHE A 1 109 ? 2.296 1.589 -4.823 1.00 97.31 109 PHE A CA 1
ATOM 870 C C . PHE A 1 109 ? 1.946 2.994 -4.311 1.00 97.31 109 PHE A C 1
ATOM 872 O O . PHE A 1 109 ? 2.635 3.528 -3.443 1.00 97.31 109 PHE A O 1
ATOM 879 N N . PHE A 1 110 ? 0.882 3.600 -4.830 1.00 98.19 110 PHE A N 1
ATOM 880 C CA . PHE A 1 110 ? 0.510 4.978 -4.520 1.00 98.19 110 PHE A CA 1
ATOM 881 C C . PHE A 1 110 ? -0.413 5.062 -3.305 1.00 98.19 110 PHE A C 1
ATOM 883 O O . PHE A 1 110 ? -0.216 5.921 -2.455 1.00 98.19 110 PHE A O 1
ATOM 890 N N . ILE A 1 111 ? -1.397 4.168 -3.199 1.00 97.81 111 ILE A N 1
ATOM 891 C CA . ILE A 1 111 ? -2.386 4.150 -2.110 1.00 97.81 111 ILE A CA 1
ATOM 892 C C . ILE A 1 111 ? -2.755 2.711 -1.744 1.00 97.81 111 ILE A C 1
ATOM 894 O O . ILE A 1 111 ? -2.652 1.811 -2.568 1.00 97.81 111 ILE A O 1
ATOM 898 N N . ASN A 1 112 ? -3.257 2.464 -0.533 1.00 97.12 112 ASN A N 1
ATOM 899 C CA . ASN A 1 112 ? -3.709 1.124 -0.141 1.00 97.12 112 ASN A CA 1
ATOM 900 C C . ASN A 1 112 ? -5.123 0.827 -0.682 1.00 97.12 112 ASN A C 1
ATOM 902 O O . ASN A 1 112 ? -6.092 0.853 0.079 1.00 97.12 112 ASN A O 1
ATOM 906 N N . THR A 1 113 ? -5.257 0.560 -1.987 1.00 96.56 113 THR A N 1
ATOM 907 C CA . THR A 1 113 ? -6.562 0.278 -2.627 1.00 96.56 113 THR A CA 1
ATOM 908 C C . THR A 1 113 ? -7.271 -0.927 -2.017 1.00 96.56 113 THR A C 1
ATOM 910 O O . THR A 1 113 ? -8.493 -0.927 -1.899 1.00 96.56 113 THR A O 1
ATOM 913 N N . ASP A 1 114 ? -6.526 -1.940 -1.576 1.00 95.75 114 ASP A N 1
ATOM 914 C CA . ASP A 1 114 ? -7.116 -3.128 -0.959 1.00 95.75 114 ASP A CA 1
ATOM 915 C C . ASP A 1 114 ? -7.868 -2.796 0.326 1.00 95.75 114 ASP A C 1
ATOM 917 O O . ASP A 1 114 ? -8.957 -3.316 0.559 1.00 95.75 114 ASP A O 1
ATOM 921 N N . ALA A 1 115 ? -7.306 -1.928 1.164 1.00 97.38 115 ALA A N 1
ATOM 922 C CA . ALA A 1 115 ? -7.970 -1.519 2.388 1.00 97.38 115 ALA A CA 1
ATOM 923 C C . ALA A 1 115 ? -9.007 -0.416 2.126 1.00 97.38 115 ALA A C 1
ATOM 925 O O . ALA A 1 115 ? -10.165 -0.552 2.514 1.00 97.38 115 ALA A O 1
ATOM 926 N N . LEU A 1 116 ? -8.607 0.667 1.454 1.00 98.25 116 LEU A N 1
ATOM 927 C CA . LEU A 1 116 ? -9.417 1.879 1.306 1.00 98.25 116 LEU A CA 1
ATOM 928 C C . LEU A 1 116 ? -10.615 1.679 0.369 1.00 98.25 116 LEU A C 1
ATOM 930 O O . LEU A 1 116 ? -11.725 2.077 0.711 1.00 98.25 116 LEU A O 1
ATOM 934 N N . LEU A 1 117 ? -10.412 1.033 -0.780 1.00 97.50 117 LEU A N 1
ATOM 935 C CA . LEU A 1 117 ? -11.475 0.815 -1.762 1.00 97.50 117 LEU A CA 1
ATOM 936 C C . LEU A 1 117 ? -12.156 -0.529 -1.481 1.00 97.50 117 LEU A C 1
ATOM 938 O O . LEU A 1 117 ? -13.328 -0.569 -1.117 1.00 97.50 117 LEU A O 1
ATOM 942 N N . ASN A 1 118 ? -11.409 -1.635 -1.538 1.00 96.81 118 ASN A N 1
ATOM 943 C CA . ASN A 1 118 ? -12.018 -2.972 -1.537 1.00 96.81 118 ASN A CA 1
ATOM 944 C C . ASN A 1 118 ? -12.609 -3.388 -0.180 1.00 96.81 118 ASN A C 1
ATOM 946 O O . ASN A 1 118 ? -13.583 -4.139 -0.148 1.00 96.81 118 ASN A O 1
ATOM 950 N N . VAL A 1 119 ? -12.028 -2.954 0.947 1.00 97.88 119 VAL A N 1
ATOM 951 C CA . VAL A 1 119 ? -12.561 -3.279 2.283 1.00 97.88 119 VAL A CA 1
ATOM 952 C C . VAL A 1 119 ? -13.471 -2.178 2.808 1.00 97.88 119 VAL A C 1
ATOM 954 O O . VAL A 1 119 ? -14.576 -2.481 3.257 1.00 97.88 119 VAL A O 1
ATOM 957 N N . LEU A 1 120 ? -13.039 -0.915 2.773 1.00 98.00 120 LEU A N 1
ATOM 958 C CA . LEU A 1 120 ? -13.778 0.204 3.370 1.00 98.00 120 LEU A CA 1
ATOM 959 C C . LEU A 1 120 ? -14.857 0.799 2.453 1.00 98.00 120 LEU A C 1
ATOM 961 O O . LEU A 1 120 ? -15.783 1.450 2.962 1.00 98.00 120 LEU A O 1
ATOM 965 N N . GLY A 1 121 ? -14.801 0.505 1.153 1.00 97.56 121 GLY A N 1
ATOM 966 C CA . GLY A 1 121 ? -15.791 0.932 0.169 1.00 97.56 121 GLY A CA 1
ATOM 967 C C . GLY A 1 121 ? -15.720 2.424 -0.134 1.00 97.56 121 GLY A C 1
ATOM 968 O O . GLY A 1 121 ? -16.770 3.051 -0.236 1.00 97.56 121 GLY A O 1
ATOM 969 N N . LEU A 1 122 ? -14.521 3.012 -0.154 1.00 98.00 122 LEU A N 1
ATOM 970 C CA . LEU A 1 122 ? -14.324 4.307 -0.809 1.00 98.00 122 LEU A CA 1
ATOM 971 C C . LEU A 1 122 ? -14.342 4.098 -2.323 1.00 98.00 122 LEU A C 1
ATOM 973 O O . LEU A 1 122 ? -13.798 3.099 -2.795 1.00 98.00 122 LEU A O 1
ATOM 977 N N . ASP A 1 123 ? -14.915 5.038 -3.063 1.00 97.69 123 ASP A N 1
ATOM 978 C CA . ASP A 1 123 ? -15.018 4.963 -4.525 1.00 97.69 123 ASP A CA 1
ATOM 979 C C . ASP A 1 123 ? -14.555 6.272 -5.188 1.00 97.69 123 ASP A C 1
ATOM 981 O O . ASP A 1 123 ? -15.354 7.029 -5.742 1.00 97.69 123 ASP A O 1
ATOM 985 N N . PRO A 1 124 ? -13.258 6.622 -5.072 1.00 96.56 124 PRO A N 1
ATOM 986 C CA . PRO A 1 124 ? -12.742 7.807 -5.730 1.00 96.56 124 PRO A CA 1
ATOM 987 C C . PRO A 1 124 ? -12.688 7.572 -7.244 1.00 96.56 124 PRO A C 1
ATOM 989 O O . PRO A 1 124 ? -12.177 6.552 -7.701 1.00 96.56 124 PRO A O 1
ATOM 992 N N . ASP A 1 125 ? -13.137 8.551 -8.028 1.00 95.69 125 ASP A N 1
ATOM 993 C CA . ASP A 1 125 ? -12.989 8.542 -9.487 1.00 95.69 125 ASP A CA 1
ATOM 994 C C . ASP A 1 125 ? -11.506 8.692 -9.872 1.00 95.69 125 ASP A C 1
ATOM 996 O O . ASP A 1 125 ? -10.969 9.803 -9.939 1.00 95.69 125 ASP A O 1
ATOM 1000 N N . ILE A 1 126 ? -10.818 7.559 -10.036 1.00 93.38 126 ILE A N 1
ATOM 1001 C CA . ILE A 1 126 ? -9.369 7.486 -10.242 1.00 93.38 126 ILE A CA 1
ATOM 1002 C C . ILE A 1 126 ? -9.022 6.737 -11.523 1.00 93.38 126 ILE A C 1
ATOM 1004 O O . ILE A 1 126 ? -9.670 5.770 -11.915 1.00 93.38 126 ILE A O 1
ATOM 1008 N N . SER A 1 127 ? -7.927 7.155 -12.150 1.00 92.31 127 SER A N 1
ATOM 1009 C CA . SER A 1 127 ? -7.312 6.446 -13.272 1.00 92.31 127 SER A CA 1
ATOM 1010 C C . SER A 1 127 ? -6.009 5.783 -12.836 1.00 92.31 127 SER A C 1
ATOM 1012 O O . SER A 1 127 ? -5.302 6.295 -11.969 1.00 92.31 127 SER A O 1
ATOM 1014 N N . VAL A 1 128 ? -5.672 4.649 -13.455 1.00 93.81 128 VAL A N 1
ATOM 1015 C CA . VAL A 1 128 ? -4.407 3.943 -13.202 1.00 93.81 128 VAL A CA 1
ATOM 1016 C C . VAL A 1 128 ? -3.238 4.781 -13.738 1.00 93.81 128 VAL A C 1
ATOM 1018 O O . VAL A 1 128 ? -3.184 5.022 -14.951 1.00 93.81 128 VAL A O 1
ATOM 1021 N N . PRO A 1 129 ? -2.275 5.196 -12.890 1.00 96.31 129 PRO A N 1
ATOM 1022 C CA . PRO A 1 129 ? -1.098 5.910 -13.361 1.00 96.31 129 PRO A CA 1
ATOM 1023 C C . PRO A 1 129 ? -0.333 5.089 -14.400 1.00 96.31 129 PRO A C 1
ATOM 1025 O O . PRO A 1 129 ? 0.001 3.925 -14.175 1.00 96.31 129 PRO A O 1
ATOM 1028 N N . THR A 1 130 ? -0.066 5.703 -15.548 1.00 97.38 130 THR A N 1
ATOM 1029 C CA . THR A 1 130 ? 0.562 5.053 -16.701 1.00 97.38 130 THR A CA 1
ATOM 1030 C C . THR A 1 130 ? 1.687 5.936 -17.219 1.00 97.38 130 THR A C 1
ATOM 1032 O O . THR A 1 130 ? 1.486 7.133 -17.417 1.00 97.38 130 THR A O 1
ATOM 1035 N N . VAL A 1 131 ? 2.862 5.353 -17.437 1.00 97.94 131 VAL A N 1
ATOM 1036 C CA . VAL A 1 131 ? 4.046 6.037 -17.976 1.00 97.94 131 VAL A CA 1
ATOM 1037 C C . VAL A 1 131 ? 4.327 5.551 -19.396 1.00 97.94 131 VAL A C 1
ATOM 1039 O O . VAL A 1 131 ? 4.060 4.397 -19.722 1.00 97.94 131 VAL A O 1
ATOM 1042 N N . ASP A 1 132 ? 4.849 6.421 -20.262 1.00 98.31 132 ASP A N 1
ATOM 1043 C CA . ASP A 1 132 ? 5.324 5.992 -21.581 1.00 98.31 132 ASP A CA 1
ATOM 1044 C C . ASP A 1 132 ? 6.531 5.054 -21.433 1.00 98.31 132 ASP A C 1
ATOM 1046 O O . ASP A 1 132 ? 7.463 5.334 -20.676 1.00 98.31 132 ASP A O 1
ATOM 1050 N N . GLY A 1 133 ? 6.552 3.955 -22.182 1.00 97.94 133 GLY A N 1
ATOM 1051 C CA . GLY A 1 133 ? 7.623 2.966 -22.117 1.00 97.94 133 GLY A CA 1
ATOM 1052 C C . GLY A 1 133 ? 8.994 3.530 -22.487 1.00 97.94 133 GLY A C 1
ATOM 1053 O O . GLY A 1 133 ? 9.999 3.062 -21.965 1.00 97.94 133 GLY A O 1
ATOM 1054 N N . GLY A 1 134 ? 9.061 4.581 -23.308 1.00 98.06 134 GLY A N 1
ATOM 1055 C CA . GLY A 1 134 ? 10.301 5.301 -23.586 1.00 98.06 134 GLY A CA 1
ATOM 1056 C C . GLY A 1 134 ? 10.809 6.053 -22.358 1.00 98.06 134 GLY A C 1
ATOM 1057 O O . GLY A 1 134 ? 11.998 5.996 -22.057 1.00 98.06 134 GLY A O 1
ATOM 1058 N N . ILE A 1 135 ? 9.926 6.706 -21.597 1.00 98.50 135 ILE A N 1
ATOM 1059 C CA . ILE A 1 135 ? 10.289 7.343 -20.318 1.00 98.50 135 ILE A CA 1
ATOM 1060 C C . ILE A 1 135 ? 10.752 6.288 -19.303 1.00 98.50 135 ILE A C 1
ATOM 1062 O O . ILE A 1 135 ? 11.741 6.503 -18.596 1.00 98.50 135 ILE A O 1
ATOM 1066 N N . TYR A 1 136 ? 10.067 5.143 -19.255 1.00 98.25 136 TYR A N 1
ATOM 1067 C CA . TYR A 1 136 ? 10.439 4.028 -18.388 1.00 98.25 136 TYR A CA 1
ATOM 1068 C C . TYR A 1 136 ? 11.836 3.488 -18.712 1.00 98.25 136 TYR A C 1
ATOM 1070 O O . TYR A 1 136 ? 12.686 3.408 -17.825 1.00 98.25 136 TYR A O 1
ATOM 1078 N N . ASP A 1 137 ? 12.099 3.189 -19.985 1.00 97.62 137 ASP A N 1
ATOM 1079 C CA . ASP A 1 137 ? 13.393 2.691 -20.461 1.00 97.62 137 ASP A CA 1
ATOM 1080 C C . ASP A 1 137 ? 14.530 3.691 -20.190 1.00 97.62 137 ASP A C 1
ATOM 1082 O O . ASP A 1 137 ? 15.597 3.319 -19.701 1.00 97.62 137 ASP A O 1
ATOM 1086 N N . ASN A 1 138 ? 14.274 4.993 -20.369 1.00 97.94 138 ASN A N 1
ATOM 1087 C CA . ASN A 1 138 ? 15.230 6.035 -19.988 1.00 97.94 138 ASN A CA 1
ATOM 1088 C C . ASN A 1 138 ? 15.568 5.995 -18.488 1.00 97.94 138 ASN A C 1
ATOM 1090 O O . ASN A 1 138 ? 16.721 6.220 -18.119 1.00 97.94 138 ASN A O 1
ATOM 1094 N N . CYS A 1 139 ? 14.609 5.680 -17.610 1.00 98.31 139 CYS A N 1
ATOM 1095 C CA . CYS A 1 139 ? 14.897 5.484 -16.187 1.00 98.31 139 CYS A CA 1
ATOM 1096 C C . CYS A 1 139 ? 15.727 4.220 -15.938 1.00 98.31 139 CYS A C 1
ATOM 1098 O O . CYS A 1 139 ? 16.660 4.270 -15.132 1.00 98.31 139 CYS A O 1
ATOM 1100 N N . LEU A 1 140 ? 15.452 3.119 -16.650 1.00 97.69 140 LEU A N 1
ATOM 1101 C CA . LEU A 1 140 ? 16.261 1.898 -16.554 1.00 97.69 140 LEU A CA 1
ATOM 1102 C C . LEU A 1 140 ? 17.735 2.178 -16.869 1.00 97.69 140 LEU A C 1
ATOM 1104 O O . LEU A 1 140 ? 18.624 1.765 -16.121 1.00 97.69 140 LEU A O 1
ATOM 1108 N N . GLN A 1 141 ? 17.989 2.949 -17.926 1.00 97.56 141 GLN A N 1
ATOM 1109 C CA . GLN A 1 141 ? 19.334 3.359 -18.325 1.00 97.56 141 GLN A CA 1
ATOM 1110 C C . GLN A 1 141 ? 19.949 4.357 -17.332 1.00 97.56 141 GLN A C 1
ATOM 1112 O O . GLN A 1 141 ? 21.060 4.138 -16.845 1.00 97.56 141 GLN A O 1
ATOM 1117 N N . ARG A 1 142 ? 19.218 5.424 -16.970 1.00 98.06 142 ARG A N 1
ATOM 1118 C CA . ARG A 1 142 ? 19.675 6.479 -16.042 1.00 98.06 142 ARG A CA 1
ATOM 1119 C C . ARG A 1 142 ? 20.121 5.916 -14.695 1.00 98.06 142 ARG A C 1
ATOM 1121 O O . ARG A 1 142 ? 21.114 6.380 -14.132 1.00 98.06 142 ARG A O 1
ATOM 1128 N N . PHE A 1 143 ? 19.392 4.928 -14.183 1.00 98.38 143 PHE A N 1
ATOM 1129 C CA . PHE A 1 143 ? 19.659 4.309 -12.886 1.00 98.38 143 PHE A CA 1
ATOM 1130 C C . PHE A 1 143 ? 20.439 2.992 -12.982 1.00 98.38 143 PHE A C 1
ATOM 1132 O O . PHE A 1 143 ? 20.582 2.296 -11.975 1.00 98.38 143 PHE A O 1
ATOM 1139 N N . ALA A 1 144 ? 20.958 2.652 -14.169 1.00 97.88 144 ALA A N 1
ATOM 1140 C CA . ALA A 1 144 ? 21.714 1.427 -14.439 1.00 97.88 144 ALA A CA 1
ATOM 1141 C C . ALA A 1 144 ? 21.050 0.177 -13.831 1.00 97.88 144 ALA A C 1
ATOM 1143 O O . ALA A 1 144 ? 21.704 -0.623 -13.148 1.00 97.88 144 ALA A O 1
ATOM 1144 N N . VAL A 1 145 ? 19.735 0.062 -14.030 1.00 97.88 145 VAL A N 1
ATOM 1145 C CA . VAL A 1 145 ? 18.893 -0.963 -13.412 1.00 97.88 145 VAL A CA 1
ATOM 1146 C C . VAL A 1 145 ? 19.353 -2.346 -13.858 1.00 97.88 145 VAL A C 1
ATOM 1148 O O . VAL A 1 145 ? 19.670 -2.560 -15.031 1.00 97.88 145 VAL A O 1
ATOM 1151 N N . ALA A 1 146 ? 19.431 -3.274 -12.910 1.00 96.88 146 ALA A N 1
ATOM 1152 C CA . ALA A 1 146 ? 19.800 -4.654 -13.177 1.00 96.88 146 ALA A CA 1
ATOM 1153 C C . ALA A 1 146 ? 19.205 -5.613 -12.148 1.00 96.88 146 ALA A C 1
ATOM 1155 O O . ALA A 1 146 ? 18.898 -5.227 -11.021 1.00 96.88 146 ALA A O 1
ATOM 1156 N N . VAL A 1 147 ? 19.168 -6.890 -12.496 1.00 94.06 147 VAL A N 1
ATOM 1157 C CA . VAL A 1 147 ? 18.906 -8.001 -11.580 1.00 94.06 147 VAL A CA 1
ATOM 1158 C C . VAL A 1 147 ? 20.219 -8.760 -11.353 1.00 94.06 147 VAL A C 1
ATOM 1160 O O . VAL A 1 147 ? 20.986 -8.975 -12.292 1.00 94.06 147 VAL A O 1
ATOM 1163 N N . THR A 1 148 ? 20.535 -9.120 -10.106 1.00 92.25 148 THR A N 1
ATOM 1164 C CA . THR A 1 148 ? 21.806 -9.786 -9.765 1.00 92.25 148 THR A CA 1
ATOM 1165 C C . THR A 1 148 ? 21.670 -10.719 -8.565 1.00 92.25 148 THR A C 1
ATOM 1167 O O . THR A 1 148 ? 20.956 -10.413 -7.610 1.00 92.25 148 THR A O 1
ATOM 1170 N N . ASP A 1 149 ? 22.373 -11.850 -8.593 1.00 88.88 149 ASP A N 1
ATOM 1171 C CA . ASP A 1 149 ? 22.551 -12.751 -7.444 1.00 88.88 149 ASP A CA 1
ATOM 1172 C C . ASP A 1 149 ? 23.852 -12.455 -6.661 1.00 88.88 149 ASP A C 1
ATOM 1174 O O . ASP A 1 149 ? 24.081 -12.982 -5.567 1.00 88.88 149 ASP A O 1
ATOM 1178 N N . GLY A 1 150 ? 24.669 -11.526 -7.163 1.00 87.12 150 GLY A N 1
ATOM 1179 C CA . GLY A 1 150 ? 25.996 -11.177 -6.655 1.00 87.12 150 GLY A CA 1
ATOM 1180 C C . GLY A 1 150 ? 27.154 -11.807 -7.433 1.00 87.12 150 GLY A C 1
ATOM 1181 O O . GLY A 1 150 ? 28.296 -11.415 -7.203 1.00 87.12 150 GLY A O 1
ATOM 1182 N N . THR A 1 151 ? 26.879 -12.732 -8.350 1.00 89.69 151 THR A N 1
ATOM 1183 C CA . THR A 1 151 ? 27.848 -13.304 -9.293 1.00 89.69 151 THR A CA 1
ATOM 1184 C C . THR A 1 151 ? 27.529 -12.846 -10.709 1.00 89.69 151 THR A C 1
ATOM 1186 O O . THR A 1 151 ? 28.384 -12.258 -11.366 1.00 89.69 151 THR A O 1
ATOM 1189 N N . GLU A 1 152 ? 26.282 -13.022 -11.135 1.00 91.06 152 GLU A N 1
ATOM 1190 C CA . GLU A 1 152 ? 25.791 -12.608 -12.444 1.00 91.06 152 GLU A CA 1
ATOM 1191 C C . GLU A 1 152 ? 24.995 -11.306 -12.350 1.00 91.06 152 GLU A C 1
ATOM 1193 O O . GLU A 1 152 ? 24.333 -11.013 -11.346 1.00 91.06 152 GLU A O 1
ATOM 1198 N N . ARG A 1 153 ? 25.054 -10.495 -13.410 1.00 93.81 153 ARG A N 1
ATOM 1199 C CA . ARG A 1 153 ? 24.322 -9.227 -13.512 1.00 93.81 153 ARG A CA 1
ATOM 1200 C C . ARG A 1 153 ? 23.632 -9.127 -14.864 1.00 93.81 153 ARG A C 1
ATOM 1202 O O . ARG A 1 153 ? 24.284 -9.012 -15.897 1.00 93.81 153 ARG A O 1
ATOM 1209 N N . PHE A 1 154 ? 22.308 -9.067 -14.830 1.00 92.38 154 PHE A N 1
ATOM 1210 C CA . PHE A 1 154 ? 21.456 -8.922 -16.003 1.00 92.38 154 PHE A CA 1
ATOM 1211 C C . PHE A 1 154 ? 20.933 -7.491 -16.060 1.00 92.38 154 PHE A C 1
ATOM 1213 O O . PHE A 1 154 ? 20.251 -7.050 -15.138 1.00 92.38 154 PHE A O 1
ATOM 1220 N N . ALA A 1 155 ? 21.292 -6.743 -17.103 1.00 95.06 155 ALA A N 1
ATOM 1221 C CA . ALA A 1 155 ? 20.800 -5.380 -17.286 1.00 95.06 155 ALA A CA 1
ATOM 1222 C C . ALA A 1 155 ? 19.285 -5.368 -17.543 1.00 95.06 155 ALA A C 1
ATOM 1224 O O . ALA A 1 155 ? 18.766 -6.242 -18.237 1.00 95.06 155 ALA A O 1
ATOM 1225 N N . GLY A 1 156 ? 18.604 -4.348 -17.022 1.00 93.38 156 GLY A N 1
ATOM 1226 C CA . GLY A 1 156 ? 17.155 -4.198 -17.118 1.00 93.38 156 GLY A CA 1
ATOM 1227 C C . GLY A 1 156 ? 16.423 -4.559 -15.826 1.00 93.38 156 GLY A C 1
ATOM 1228 O O . GLY A 1 156 ? 17.022 -4.786 -14.775 1.00 93.38 156 GLY A O 1
ATOM 1229 N N . ASP A 1 157 ? 15.098 -4.537 -15.907 1.00 93.50 157 ASP A N 1
ATOM 1230 C CA . ASP A 1 157 ? 14.206 -4.865 -14.795 1.00 93.50 157 ASP A CA 1
ATOM 1231 C C . ASP A 1 157 ? 13.965 -6.386 -14.697 1.00 93.50 157 ASP A C 1
ATOM 1233 O O . ASP A 1 157 ? 14.504 -7.173 -15.478 1.00 93.50 157 ASP A O 1
ATOM 1237 N N . THR A 1 158 ? 13.146 -6.819 -13.738 1.00 92.06 158 THR A N 1
ATOM 1238 C CA . THR A 1 158 ? 12.689 -8.217 -13.637 1.00 92.06 158 THR A CA 1
ATOM 1239 C C . THR A 1 158 ? 11.779 -8.604 -14.810 1.00 92.06 158 THR A C 1
ATOM 1241 O O . THR A 1 158 ? 11.571 -7.814 -15.725 1.00 92.06 158 THR A O 1
ATOM 1244 N N . HIS A 1 159 ? 11.206 -9.813 -14.821 1.00 90.19 159 HIS A N 1
ATOM 1245 C CA . HIS A 1 159 ? 10.330 -10.243 -15.919 1.00 90.19 159 HIS A CA 1
ATOM 1246 C C . HIS A 1 159 ? 9.140 -9.292 -16.148 1.00 90.19 159 HIS A C 1
ATOM 1248 O O . HIS A 1 159 ? 8.831 -8.945 -17.290 1.00 90.19 159 HIS A O 1
ATOM 1254 N N . PHE A 1 160 ? 8.537 -8.817 -15.058 1.00 92.69 160 PHE A N 1
ATOM 1255 C CA . PHE A 1 160 ? 7.544 -7.749 -15.069 1.00 92.69 160 PHE A CA 1
ATOM 1256 C C . PHE A 1 160 ? 8.167 -6.438 -14.616 1.00 92.69 160 PHE A C 1
ATOM 1258 O O . PHE A 1 160 ? 9.056 -6.409 -13.761 1.00 92.69 160 PHE A O 1
ATOM 1265 N N . VAL A 1 161 ? 7.693 -5.336 -15.176 1.00 94.25 161 VAL A N 1
ATOM 1266 C CA . VAL A 1 161 ? 8.287 -4.036 -14.875 1.00 94.25 161 VAL A CA 1
ATOM 1267 C C . VAL A 1 161 ? 7.802 -3.506 -13.532 1.00 94.25 161 VAL A C 1
ATOM 1269 O O . VAL A 1 161 ? 6.684 -3.772 -13.087 1.00 94.25 161 VAL A O 1
ATOM 1272 N N . PHE A 1 162 ? 8.638 -2.698 -12.892 1.00 95.81 162 PHE A N 1
ATOM 1273 C CA . PHE A 1 162 ? 8.281 -1.905 -11.722 1.00 95.81 162 PHE A CA 1
ATOM 1274 C C . PHE A 1 162 ? 7.862 -2.752 -10.509 1.00 95.81 162 PHE A C 1
ATOM 1276 O O . PHE A 1 162 ? 6.919 -2.417 -9.795 1.00 95.81 162 PHE A O 1
ATOM 1283 N N . VAL A 1 163 ? 8.596 -3.837 -10.236 1.00 95.06 163 VAL A N 1
ATOM 1284 C CA . VAL A 1 163 ? 8.410 -4.627 -9.007 1.00 95.06 163 VAL A CA 1
ATOM 1285 C C . VAL A 1 163 ? 8.643 -3.750 -7.783 1.00 95.06 163 VAL A C 1
ATOM 1287 O O . VAL A 1 163 ? 9.713 -3.160 -7.661 1.00 95.06 163 VAL A O 1
ATOM 1290 N N . VAL A 1 164 ? 7.695 -3.666 -6.857 1.00 95.06 164 VAL A N 1
ATOM 1291 C CA . VAL A 1 164 ? 7.791 -2.849 -5.640 1.00 95.06 164 VAL A CA 1
ATOM 1292 C C . VAL A 1 164 ? 7.089 -3.516 -4.452 1.00 95.06 164 VAL A C 1
ATOM 1294 O O . VAL A 1 164 ? 6.185 -4.329 -4.646 1.00 95.06 164 VAL A O 1
ATOM 1297 N N . PRO A 1 165 ? 7.469 -3.168 -3.210 1.00 94.94 165 PRO A N 1
ATOM 1298 C CA . PRO A 1 165 ? 6.717 -3.554 -2.020 1.00 94.94 165 PRO A CA 1
ATOM 1299 C C . PRO A 1 165 ? 5.295 -2.984 -2.004 1.00 94.94 165 PRO A C 1
ATOM 1301 O O . PRO A 1 165 ? 5.092 -1.800 -2.272 1.00 94.94 165 PRO A O 1
ATOM 1304 N N . GLU A 1 166 ? 4.337 -3.808 -1.592 1.00 93.94 166 GLU A N 1
ATOM 1305 C CA . GLU A 1 166 ? 2.963 -3.428 -1.266 1.00 93.94 166 GLU A CA 1
ATOM 1306 C C . GLU A 1 166 ? 2.506 -4.046 0.068 1.00 93.94 166 GLU A C 1
ATOM 1308 O O . GLU A 1 166 ? 3.173 -4.906 0.658 1.00 93.94 166 GLU A O 1
ATOM 1313 N N . VAL A 1 167 ? 1.350 -3.583 0.550 1.00 93.50 167 VAL A N 1
ATOM 1314 C CA . VAL A 1 167 ? 0.707 -4.097 1.767 1.00 93.50 167 VAL A CA 1
ATOM 1315 C C . VAL A 1 167 ? 0.378 -5.579 1.593 1.00 93.50 167 VAL A C 1
ATOM 1317 O O . VAL A 1 167 ? -0.067 -6.011 0.529 1.00 93.50 167 VAL A O 1
ATOM 1320 N N . ALA A 1 168 ? 0.613 -6.375 2.634 1.00 92.69 168 ALA A N 1
ATOM 1321 C CA . ALA A 1 168 ? 0.388 -7.808 2.570 1.00 92.69 168 ALA A CA 1
ATOM 1322 C C . ALA A 1 168 ? -1.096 -8.171 2.697 1.00 92.69 168 ALA A C 1
ATOM 1324 O O . ALA A 1 168 ? -1.862 -7.532 3.415 1.00 92.69 168 ALA A O 1
ATOM 1325 N N . PHE A 1 169 ? -1.489 -9.289 2.083 1.00 92.31 169 PHE A N 1
ATOM 1326 C CA . PHE A 1 169 ? -2.850 -9.813 2.221 1.00 92.31 169 PHE A CA 1
ATOM 1327 C C . PHE A 1 169 ? -3.227 -10.140 3.678 1.00 92.31 169 PHE A C 1
ATOM 1329 O O . PHE A 1 169 ? -4.386 -9.991 4.053 1.00 92.31 169 PHE A O 1
ATOM 1336 N N . GLU A 1 170 ? -2.270 -10.560 4.514 1.00 91.81 170 GLU A N 1
ATOM 1337 C CA . GLU A 1 170 ? -2.528 -10.858 5.931 1.00 91.81 170 GLU A CA 1
ATOM 1338 C C . GLU A 1 170 ? -3.021 -9.626 6.704 1.00 91.81 170 GLU A C 1
ATOM 1340 O O . GLU A 1 170 ? -3.921 -9.738 7.539 1.00 91.81 170 GLU A O 1
ATOM 1345 N N . ASP A 1 171 ? -2.492 -8.449 6.374 1.00 93.94 171 ASP A N 1
ATOM 1346 C CA . ASP A 1 171 ? -2.896 -7.184 6.984 1.00 93.94 171 ASP A CA 1
ATOM 1347 C C . ASP A 1 171 ? -4.343 -6.833 6.591 1.00 93.94 171 ASP A C 1
ATOM 1349 O O . ASP A 1 171 ? -5.154 -6.424 7.425 1.00 93.94 171 ASP A O 1
ATOM 1353 N N . ILE A 1 172 ? -4.711 -7.104 5.333 1.00 94.81 172 ILE A N 1
ATOM 1354 C CA . ILE A 1 172 ? -6.083 -6.949 4.828 1.00 94.81 172 ILE A CA 1
ATOM 1355 C C . ILE A 1 172 ? -7.040 -7.949 5.489 1.00 94.81 172 ILE A C 1
ATOM 1357 O O . ILE A 1 172 ? -8.163 -7.585 5.844 1.00 94.81 172 ILE A O 1
ATOM 1361 N N . ALA A 1 173 ? -6.614 -9.199 5.686 1.00 95.00 173 ALA A N 1
ATOM 1362 C CA . ALA A 1 173 ? -7.416 -10.220 6.357 1.00 95.00 173 ALA A CA 1
ATOM 1363 C C . ALA A 1 173 ? -7.739 -9.816 7.804 1.00 95.00 173 ALA A C 1
ATOM 1365 O O . ALA A 1 173 ? -8.877 -9.961 8.250 1.00 95.00 173 ALA A O 1
ATOM 1366 N N . ILE A 1 174 ? -6.765 -9.255 8.522 1.00 95.44 174 ILE A N 1
ATOM 1367 C CA . ILE A 1 174 ? -6.952 -8.782 9.899 1.00 95.44 174 ILE A CA 1
ATOM 1368 C C . ILE A 1 174 ? -7.866 -7.567 9.950 1.00 95.44 174 ILE A C 1
ATOM 1370 O O . ILE A 1 174 ? -8.805 -7.567 10.745 1.00 95.44 174 ILE A O 1
ATOM 1374 N N . LEU A 1 175 ? -7.679 -6.589 9.059 1.00 96.88 175 LEU A N 1
ATOM 1375 C CA . LEU A 1 175 ? -8.596 -5.456 8.938 1.00 96.88 175 LEU A CA 1
ATOM 1376 C C . LEU A 1 175 ? -10.046 -5.923 8.741 1.00 96.88 175 LEU A C 1
ATOM 1378 O O . LEU A 1 175 ? -10.936 -5.461 9.453 1.00 96.88 175 LEU A O 1
ATOM 1382 N N . ARG A 1 176 ? -10.283 -6.868 7.820 1.00 96.88 176 ARG A N 1
ATOM 1383 C CA . ARG A 1 176 ? -11.621 -7.441 7.598 1.00 96.88 176 ARG A CA 1
ATOM 1384 C C . ARG A 1 176 ? -12.182 -8.062 8.869 1.00 96.88 176 ARG A C 1
ATOM 1386 O O . ARG A 1 176 ? -13.299 -7.735 9.238 1.00 96.88 176 ARG A O 1
ATOM 1393 N N . ARG A 1 177 ? -11.409 -8.886 9.585 1.00 95.38 177 ARG A N 1
ATOM 1394 C CA . ARG A 1 177 ? -11.898 -9.522 10.820 1.00 95.38 177 ARG A CA 1
ATOM 1395 C C . ARG A 1 177 ? -12.214 -8.531 11.931 1.00 95.38 177 ARG A C 1
ATOM 1397 O O . ARG A 1 177 ? -13.230 -8.704 12.597 1.00 95.38 177 ARG A O 1
ATOM 1404 N N . LEU A 1 178 ? -11.399 -7.493 12.108 1.00 94.88 178 LEU A N 1
ATOM 1405 C CA . LEU A 1 178 ? -11.677 -6.452 13.100 1.00 94.88 178 LEU A CA 1
ATOM 1406 C C . LEU A 1 178 ? -12.969 -5.684 12.772 1.00 94.88 178 LEU A C 1
ATOM 1408 O O . LEU A 1 178 ? -13.725 -5.354 13.685 1.00 94.88 178 LEU A O 1
ATOM 1412 N N . LEU A 1 179 ? -13.255 -5.452 11.487 1.00 95.75 179 LEU A N 1
ATOM 1413 C CA . LEU A 1 179 ? -14.498 -4.820 11.031 1.00 95.75 179 LEU A CA 1
ATOM 1414 C C . LEU A 1 179 ? -15.709 -5.760 11.139 1.00 95.75 179 LEU A C 1
ATOM 1416 O O . LEU A 1 179 ? -16.745 -5.361 11.669 1.00 95.75 179 LEU A O 1
ATOM 1420 N N . ASP A 1 180 ? -15.586 -7.002 10.668 1.00 94.31 180 ASP A N 1
ATOM 1421 C CA . ASP A 1 180 ? -16.663 -8.003 10.657 1.00 94.31 180 ASP A CA 1
ATOM 1422 C C . ASP A 1 180 ? -17.141 -8.323 12.081 1.00 94.31 180 ASP A C 1
ATOM 1424 O O . ASP A 1 180 ? -18.339 -8.472 12.327 1.00 94.31 180 ASP A O 1
ATOM 1428 N N . GLN A 1 181 ? -16.209 -8.376 13.037 1.00 91.50 181 GLN A N 1
ATOM 1429 C CA . GLN A 1 181 ? -16.503 -8.591 14.457 1.00 91.50 181 GLN A CA 1
ATOM 1430 C C . GLN A 1 181 ? -16.855 -7.302 15.210 1.00 91.50 181 GLN A C 1
ATOM 1432 O O . GLN A 1 181 ? -17.080 -7.352 16.417 1.00 91.50 181 GLN A O 1
ATOM 1437 N N . LYS A 1 182 ? -16.923 -6.155 14.517 1.00 92.19 182 LYS A N 1
ATOM 1438 C CA . LYS A 1 182 ? -17.228 -4.836 15.097 1.00 92.19 182 LYS A CA 1
ATOM 1439 C C . LYS A 1 182 ? -16.314 -4.476 16.276 1.00 92.19 182 LYS A C 1
ATOM 1441 O O . LYS A 1 182 ? -16.765 -3.882 17.249 1.00 92.19 182 LYS A O 1
ATOM 1446 N N . ILE A 1 183 ? -15.040 -4.855 16.187 1.00 92.75 183 ILE A N 1
ATOM 1447 C CA . ILE A 1 183 ? -14.006 -4.467 17.157 1.00 92.75 183 ILE A CA 1
ATOM 1448 C C . ILE A 1 183 ? -13.549 -3.030 16.883 1.00 92.75 183 ILE A C 1
ATOM 1450 O O . ILE A 1 183 ? -13.252 -2.294 17.815 1.00 92.75 183 ILE A O 1
ATOM 1454 N N . ILE A 1 184 ? -13.518 -2.636 15.607 1.00 95.12 184 ILE A N 1
ATOM 1455 C CA . ILE A 1 184 ? -13.274 -1.259 15.162 1.00 95.12 184 ILE A CA 1
ATOM 1456 C C . ILE A 1 184 ? -14.351 -0.851 14.158 1.00 95.12 184 ILE A C 1
ATOM 1458 O O . ILE A 1 184 ? -14.869 -1.708 13.429 1.00 95.12 184 ILE A O 1
ATOM 1462 N N . SER A 1 185 ? -14.671 0.440 14.056 1.00 96.25 185 SER A N 1
ATOM 1463 C CA . SER A 1 185 ? -15.554 0.909 12.983 1.00 96.25 185 SER A CA 1
ATOM 1464 C C . SER A 1 185 ? -14.804 1.108 11.663 1.00 96.25 185 SER A C 1
ATOM 1466 O O . SER A 1 185 ? -13.581 1.272 11.596 1.00 96.25 185 SER A O 1
ATOM 1468 N N . ARG A 1 186 ? -15.576 1.178 10.572 1.00 97.31 186 ARG A N 1
ATOM 1469 C CA . ARG A 1 186 ? -15.065 1.583 9.253 1.00 97.31 186 ARG A CA 1
ATOM 1470 C C . ARG A 1 186 ? -14.484 2.993 9.276 1.00 97.31 186 ARG A C 1
ATOM 1472 O O . ARG A 1 186 ? -13.500 3.239 8.587 1.00 97.31 186 ARG A O 1
ATOM 1479 N N . LYS A 1 187 ? -15.080 3.899 10.058 1.00 97.38 187 LYS A N 1
ATOM 1480 C CA . LYS A 1 187 ? -14.625 5.285 10.173 1.00 97.38 187 LYS A CA 1
ATOM 1481 C C . LYS A 1 187 ? -13.270 5.353 10.862 1.00 97.38 187 LYS A C 1
ATOM 1483 O O . LYS A 1 187 ? -12.386 6.033 10.351 1.00 97.38 187 LYS A O 1
ATOM 1488 N N . LEU A 1 188 ? -13.072 4.606 11.952 1.00 97.75 188 LEU A N 1
ATOM 1489 C CA . LEU A 1 188 ? -11.774 4.568 12.622 1.00 97.75 188 LEU A CA 1
ATOM 1490 C C . LEU A 1 188 ? -10.712 3.984 11.691 1.00 97.75 188 LEU A C 1
ATOM 1492 O O . LEU A 1 188 ? -9.654 4.585 11.510 1.00 97.75 188 LEU A O 1
ATOM 1496 N N . ALA A 1 189 ? -11.006 2.845 11.060 1.00 98.31 189 ALA A N 1
ATOM 1497 C CA . ALA A 1 189 ? -10.093 2.224 10.108 1.00 98.31 189 ALA A CA 1
ATOM 1498 C C . ALA A 1 189 ? -9.718 3.179 8.961 1.00 98.31 189 ALA A C 1
ATOM 1500 O O . ALA A 1 189 ? -8.541 3.300 8.625 1.00 98.31 189 ALA A O 1
ATOM 1501 N N . ALA A 1 190 ? -10.695 3.895 8.395 1.00 98.38 190 ALA A N 1
ATOM 1502 C CA . ALA A 1 190 ? -10.456 4.895 7.360 1.00 98.38 190 ALA A CA 1
ATOM 1503 C C . ALA A 1 190 ? -9.610 6.063 7.882 1.00 98.38 190 ALA A C 1
ATOM 1505 O O . ALA A 1 190 ? -8.637 6.436 7.236 1.00 98.38 190 ALA A O 1
ATOM 1506 N N . ALA A 1 191 ? -9.924 6.603 9.063 1.00 98.56 191 ALA A N 1
ATOM 1507 C CA . ALA A 1 191 ? -9.186 7.716 9.653 1.00 98.56 191 ALA A CA 1
ATOM 1508 C C . ALA A 1 191 ? -7.716 7.365 9.920 1.00 98.56 191 ALA A C 1
ATOM 1510 O O . ALA A 1 191 ? -6.844 8.183 9.630 1.00 98.56 191 ALA A O 1
ATOM 1511 N N . LEU A 1 192 ? -7.444 6.145 10.400 1.00 98.50 192 LEU A N 1
ATOM 1512 C CA . LEU A 1 192 ? -6.096 5.606 10.599 1.00 98.50 192 LEU A CA 1
ATOM 1513 C C . LEU A 1 192 ? -5.353 5.403 9.271 1.00 98.50 192 LEU A C 1
ATOM 1515 O O . LEU A 1 192 ? -4.202 5.809 9.141 1.00 98.50 192 LEU A O 1
ATOM 1519 N N . LEU A 1 193 ? -5.993 4.778 8.279 1.00 98.38 193 LEU A N 1
ATOM 1520 C CA . LEU A 1 193 ? -5.379 4.498 6.974 1.00 98.38 193 LEU A CA 1
ATOM 1521 C C . LEU A 1 193 ? -5.188 5.755 6.116 1.00 98.38 193 LEU A C 1
ATOM 1523 O O . LEU A 1 193 ? -4.336 5.750 5.230 1.00 98.38 193 LEU A O 1
ATOM 1527 N N . MET A 1 194 ? -5.960 6.811 6.381 1.00 98.50 194 MET A N 1
ATOM 1528 C CA . MET A 1 194 ? -5.833 8.104 5.713 1.00 98.50 194 MET A CA 1
ATOM 1529 C C . MET A 1 194 ? -4.731 8.997 6.292 1.00 98.50 194 MET A C 1
ATOM 1531 O O . MET A 1 194 ? -4.444 10.045 5.709 1.00 98.50 194 MET A O 1
ATOM 1535 N N . VAL A 1 195 ? -4.109 8.603 7.408 1.00 98.31 195 VAL A N 1
ATOM 1536 C CA . VAL A 1 195 ? -2.863 9.220 7.880 1.00 98.31 195 VAL A CA 1
ATOM 1537 C C . VAL A 1 195 ? -1.737 8.763 6.973 1.00 98.31 195 VAL A C 1
ATOM 1539 O O . VAL A 1 195 ? -1.445 7.567 6.906 1.00 98.31 195 VAL A O 1
ATOM 1542 N N . ASP A 1 196 ? -1.105 9.716 6.288 1.00 97.69 196 ASP A N 1
ATOM 1543 C CA . ASP A 1 196 ? -0.003 9.444 5.363 1.00 97.69 196 ASP A CA 1
ATOM 1544 C C . ASP A 1 196 ? -0.382 8.410 4.276 1.00 97.69 196 ASP A C 1
ATOM 1546 O O . ASP A 1 196 ? 0.357 7.480 3.943 1.00 97.69 196 ASP A O 1
ATOM 1550 N N . PHE A 1 197 ? -1.597 8.555 3.734 1.00 98.19 197 PHE A N 1
ATOM 1551 C CA . PHE A 1 197 ? -2.227 7.583 2.830 1.00 98.19 197 PHE A CA 1
ATOM 1552 C C . PHE A 1 197 ? -1.458 7.336 1.521 1.00 98.19 197 PHE A C 1
ATOM 1554 O O . PHE A 1 197 ? -1.620 6.279 0.907 1.00 98.19 197 PHE A O 1
ATOM 1561 N N . CYS A 1 198 ? -0.618 8.290 1.104 1.00 98.00 198 CYS A N 1
ATOM 1562 C CA . CYS A 1 198 ? 0.255 8.192 -0.068 1.00 98.00 198 CYS A CA 1
ATOM 1563 C C . CYS A 1 198 ? 1.484 7.284 0.153 1.00 98.00 198 CYS A C 1
ATOM 1565 O O . CYS A 1 198 ? 2.229 6.976 -0.785 1.00 98.00 198 CYS A O 1
ATOM 1567 N N . ASN A 1 199 ? 1.702 6.815 1.385 1.00 98.12 199 ASN A N 1
ATOM 1568 C CA . ASN A 1 199 ? 2.757 5.873 1.747 1.00 98.12 199 ASN A CA 1
ATOM 1569 C C . ASN A 1 199 ? 2.145 4.591 2.330 1.00 98.12 199 ASN A C 1
ATOM 1571 O O . ASN A 1 199 ? 2.193 4.363 3.543 1.00 98.12 199 ASN A O 1
ATOM 1575 N N . PRO A 1 200 ? 1.554 3.725 1.478 1.00 96.88 200 PRO A N 1
ATOM 1576 C CA . PRO A 1 200 ? 0.808 2.548 1.922 1.00 96.88 200 PRO A CA 1
ATOM 1577 C C . PRO A 1 200 ? 1.672 1.559 2.708 1.00 96.88 200 PRO A C 1
ATOM 1579 O O . PRO A 1 200 ? 1.169 0.941 3.645 1.00 96.88 200 PRO A O 1
ATOM 1582 N N . VAL A 1 201 ? 2.963 1.484 2.386 1.00 96.12 201 VAL A N 1
ATOM 1583 C CA . VAL A 1 201 ? 3.980 0.736 3.126 1.00 96.12 201 VAL A CA 1
ATOM 1584 C C . VAL A 1 201 ? 5.006 1.683 3.733 1.00 96.12 201 VAL A C 1
ATOM 1586 O O . VAL A 1 201 ? 5.297 2.749 3.194 1.00 96.12 201 VAL A O 1
ATOM 1589 N N . PHE A 1 202 ? 5.577 1.250 4.848 1.00 95.94 202 PHE A N 1
ATOM 1590 C CA . PHE A 1 202 ? 6.647 1.905 5.582 1.00 95.94 202 PHE A CA 1
ATOM 1591 C C . PHE A 1 202 ? 6.337 3.306 6.118 1.00 95.94 202 PHE A C 1
ATOM 1593 O O . PHE A 1 202 ? 7.274 4.038 6.406 1.00 95.94 202 PHE A O 1
ATOM 1600 N N . SER A 1 203 ? 5.075 3.693 6.296 1.00 96.94 203 SER A N 1
ATOM 1601 C CA . SER A 1 203 ? 4.738 4.995 6.885 1.00 96.94 203 SER A CA 1
ATOM 1602 C C . SER A 1 203 ? 5.188 5.084 8.358 1.00 96.94 203 SER A C 1
ATOM 1604 O O . SER A 1 203 ? 4.612 4.393 9.206 1.00 96.94 203 SER A O 1
ATOM 1606 N N . PRO A 1 204 ? 6.179 5.932 8.707 1.00 95.88 204 PRO A N 1
ATOM 1607 C CA . PRO A 1 204 ? 6.577 6.131 10.099 1.00 95.88 204 PRO A CA 1
ATOM 1608 C C . PRO A 1 204 ? 5.521 6.953 10.850 1.00 95.88 204 PRO A C 1
ATOM 1610 O O . PRO A 1 204 ? 5.274 6.722 12.032 1.00 95.88 204 PRO A O 1
ATOM 1613 N N . ARG A 1 205 ? 4.838 7.858 10.136 1.00 96.50 205 ARG A N 1
ATOM 1614 C CA . ARG A 1 205 ? 3.750 8.699 10.642 1.00 96.50 205 ARG A CA 1
ATOM 1615 C C . ARG A 1 205 ? 2.603 7.850 11.176 1.00 96.50 205 ARG A C 1
ATOM 1617 O O . ARG A 1 205 ? 2.215 7.988 12.332 1.00 96.50 205 ARG A O 1
ATOM 1624 N N . ARG A 1 206 ? 2.106 6.920 10.364 1.00 97.00 206 ARG A N 1
ATOM 1625 C CA . ARG A 1 206 ? 1.024 6.016 10.762 1.00 97.00 206 ARG A CA 1
ATOM 1626 C C . ARG A 1 206 ? 1.478 5.012 11.822 1.00 97.00 206 ARG A C 1
ATOM 1628 O O . ARG A 1 206 ? 0.736 4.763 12.770 1.00 97.00 206 ARG A O 1
ATOM 1635 N N . ALA A 1 207 ? 2.717 4.521 11.737 1.00 97.25 207 ALA A N 1
ATOM 1636 C CA . ALA A 1 207 ? 3.286 3.637 12.753 1.00 97.25 207 ALA A CA 1
ATOM 1637 C C . ALA A 1 207 ? 3.362 4.301 14.138 1.00 97.25 207 ALA A C 1
ATOM 1639 O O . ALA A 1 207 ? 3.133 3.631 15.142 1.00 97.25 207 ALA A O 1
ATOM 1640 N N . ALA A 1 208 ? 3.614 5.613 14.212 1.00 96.62 208 ALA A N 1
ATOM 1641 C CA . ALA A 1 208 ? 3.685 6.351 15.474 1.00 96.62 208 ALA A CA 1
ATOM 1642 C C . ALA A 1 208 ? 2.374 6.318 16.283 1.00 96.62 208 ALA A C 1
ATOM 1644 O O . ALA A 1 208 ? 2.410 6.473 17.506 1.00 96.62 208 ALA A O 1
ATOM 1645 N N . LEU A 1 209 ? 1.231 6.067 15.634 1.00 97.75 209 LEU A N 1
ATOM 1646 C CA . LEU A 1 209 ? -0.069 5.967 16.301 1.00 97.75 209 LEU A CA 1
ATOM 1647 C C . LEU A 1 209 ? -0.220 4.687 17.136 1.00 97.75 209 LEU A C 1
ATOM 1649 O O . LEU A 1 209 ? -1.091 4.630 18.003 1.00 97.75 209 LEU A O 1
ATOM 1653 N N . ILE A 1 210 ? 0.648 3.682 16.950 1.00 97.44 210 ILE A N 1
ATOM 1654 C CA . ILE A 1 210 ? 0.587 2.425 17.713 1.00 97.44 210 ILE A CA 1
ATOM 1655 C C . ILE A 1 210 ? 0.705 2.648 19.226 1.00 97.44 210 ILE A C 1
ATOM 1657 O O . ILE A 1 210 ? 0.150 1.881 20.006 1.00 97.44 210 ILE A O 1
ATOM 1661 N N . ARG A 1 211 ? 1.392 3.718 19.652 1.00 96.19 211 ARG A N 1
ATOM 1662 C CA . ARG A 1 211 ? 1.610 4.037 21.072 1.00 96.19 211 ARG A CA 1
ATOM 1663 C C . ARG A 1 211 ? 0.318 4.337 21.837 1.00 96.19 211 ARG A C 1
ATOM 1665 O O . ARG A 1 211 ? 0.319 4.260 23.060 1.00 96.19 211 ARG A O 1
ATOM 1672 N N . TYR A 1 212 ? -0.750 4.700 21.126 1.00 96.94 212 TYR A N 1
ATOM 1673 C CA . TYR A 1 212 ? -2.064 4.993 21.704 1.00 96.94 212 TYR A CA 1
ATOM 1674 C C . TYR A 1 212 ? -2.956 3.754 21.786 1.00 96.94 212 TYR A C 1
ATOM 1676 O O . TYR A 1 212 ? -4.035 3.806 22.370 1.00 96.94 212 TYR A O 1
ATOM 1684 N N . VAL A 1 213 ? -2.517 2.633 21.209 1.00 96.44 213 VAL A N 1
ATOM 1685 C CA . VAL A 1 213 ? -3.279 1.389 21.205 1.00 96.44 213 VAL A CA 1
ATOM 1686 C C . VAL A 1 213 ? -3.082 0.684 22.549 1.00 96.44 213 VAL A C 1
ATOM 1688 O O . VAL A 1 213 ? -1.950 0.337 22.895 1.00 96.44 213 VAL A O 1
ATOM 1691 N N . PRO A 1 214 ? -4.153 0.448 23.324 1.00 94.50 214 PRO A N 1
ATOM 1692 C CA . PRO A 1 214 ? -4.051 -0.234 24.604 1.00 94.50 214 PRO A CA 1
ATOM 1693 C C . PRO A 1 214 ? -3.640 -1.694 24.403 1.00 94.50 214 PRO A C 1
ATOM 1695 O O . PRO A 1 214 ? -3.967 -2.315 23.394 1.00 94.50 214 PRO A O 1
ATOM 1698 N N . ALA A 1 215 ? -2.961 -2.270 25.397 1.00 95.06 215 ALA A N 1
ATOM 1699 C CA . ALA A 1 215 ? -2.555 -3.676 25.362 1.00 95.06 215 ALA A CA 1
ATOM 1700 C C . ALA A 1 215 ? -3.751 -4.642 25.272 1.00 95.06 215 ALA A C 1
ATOM 1702 O O . ALA A 1 215 ? -3.626 -5.708 24.667 1.00 95.06 215 ALA A O 1
ATOM 1703 N N . THR A 1 216 ? -4.894 -4.251 25.843 1.00 93.12 216 THR A N 1
ATOM 1704 C CA . THR A 1 216 ? -6.123 -5.046 25.896 1.00 93.12 216 THR A CA 1
ATOM 1705 C C . THR A 1 216 ? -7.329 -4.179 25.545 1.00 93.12 216 THR A C 1
ATOM 1707 O O . THR A 1 216 ? -7.410 -3.036 25.994 1.00 93.12 216 THR A O 1
ATOM 1710 N N . VAL A 1 217 ? -8.277 -4.729 24.784 1.00 91.88 217 VAL A N 1
ATOM 1711 C CA . VAL A 1 217 ? -9.544 -4.073 24.406 1.00 91.88 217 VAL A CA 1
ATOM 1712 C C . VAL A 1 217 ? -10.728 -4.927 24.850 1.00 91.88 217 VAL A C 1
ATOM 1714 O O . VAL A 1 217 ? -10.654 -6.151 24.793 1.00 91.88 217 VAL A O 1
ATOM 1717 N N . GLN A 1 218 ? -11.815 -4.295 25.294 1.00 88.56 218 GLN A N 1
ATOM 1718 C CA . GLN A 1 218 ? -13.073 -4.983 25.590 1.00 88.56 218 GLN A CA 1
ATOM 1719 C C . GLN A 1 218 ? -13.977 -5.013 24.353 1.00 88.56 218 GLN A C 1
ATOM 1721 O O . GLN A 1 218 ? -14.185 -3.995 23.699 1.00 88.56 218 GLN A O 1
ATOM 1726 N N . ILE A 1 219 ? -14.563 -6.171 24.067 1.00 77.88 219 ILE A N 1
ATOM 1727 C CA . ILE A 1 219 ? -15.570 -6.408 23.032 1.00 77.88 219 ILE A CA 1
ATOM 1728 C C . ILE A 1 219 ? -16.936 -5.978 23.595 1.00 77.88 219 ILE A C 1
ATOM 1730 O O . ILE A 1 219 ? -17.824 -6.798 23.818 1.00 77.88 219 ILE A O 1
ATOM 1734 N N . ALA A 1 220 ? -17.077 -4.690 23.909 1.00 70.25 220 ALA A N 1
ATOM 1735 C CA . ALA A 1 220 ? -18.350 -4.076 24.302 1.00 70.25 220 ALA A CA 1
ATOM 1736 C C . ALA A 1 220 ? -19.054 -3.382 23.113 1.00 70.25 220 ALA A C 1
ATOM 1738 O O . ALA A 1 220 ? -20.245 -3.088 23.179 1.00 70.25 220 ALA A O 1
ATOM 1739 N N . GLY A 1 221 ? -18.336 -3.214 21.995 1.00 67.00 221 GLY A N 1
ATOM 1740 C CA . GLY A 1 221 ? -18.776 -2.567 20.758 1.00 67.00 221 GLY A CA 1
ATOM 1741 C C . GLY A 1 221 ? -17.652 -1.703 20.173 1.00 67.00 221 GLY A C 1
ATOM 1742 O O . GLY A 1 221 ? -16.757 -1.288 20.905 1.00 67.00 221 GLY A O 1
ATOM 1743 N N . ALA A 1 222 ? -17.683 -1.439 18.862 1.00 71.06 222 ALA A N 1
ATOM 1744 C CA . ALA A 1 222 ? -16.663 -0.623 18.189 1.00 71.06 222 ALA A CA 1
ATOM 1745 C C . ALA A 1 222 ? -16.582 0.803 18.760 1.00 71.06 222 ALA A C 1
ATOM 1747 O O . ALA A 1 222 ? -15.489 1.336 18.924 1.00 71.06 222 ALA A O 1
ATOM 1748 N N . ASP A 1 223 ? -17.730 1.397 19.097 1.00 77.94 223 ASP A N 1
ATOM 1749 C CA . ASP A 1 223 ? -17.829 2.801 19.514 1.00 77.94 223 ASP A CA 1
ATOM 1750 C C . ASP A 1 223 ? -17.007 3.102 20.779 1.00 77.94 223 ASP A C 1
ATOM 1752 O O . ASP A 1 223 ? -16.408 4.176 20.887 1.00 77.94 223 ASP A O 1
ATOM 1756 N N . ASP A 1 224 ? -16.912 2.136 21.698 1.00 82.56 224 ASP A N 1
ATOM 1757 C CA . ASP A 1 224 ? -16.151 2.273 22.942 1.00 82.56 224 ASP A CA 1
ATOM 1758 C C . ASP A 1 224 ? -14.644 2.312 22.672 1.00 82.56 224 ASP A C 1
ATOM 1760 O O . ASP A 1 224 ? -13.934 3.186 23.177 1.00 82.56 224 ASP A O 1
ATOM 1764 N N . PHE A 1 225 ? -14.144 1.381 21.853 1.00 90.56 225 PHE A N 1
ATOM 1765 C CA . PHE A 1 225 ? -12.728 1.345 21.498 1.00 90.56 225 PHE A CA 1
ATOM 1766 C C . PHE A 1 225 ? -12.334 2.545 20.636 1.00 90.56 225 PHE A C 1
ATOM 1768 O O . PHE A 1 225 ? -11.325 3.196 20.914 1.00 90.56 225 PHE A O 1
ATOM 1775 N N . ASP A 1 226 ? -13.131 2.854 19.617 1.00 94.56 226 ASP A N 1
ATOM 1776 C CA . ASP A 1 226 ? -12.872 3.953 18.697 1.00 94.56 226 ASP A CA 1
ATOM 1777 C C . ASP A 1 226 ? -12.772 5.290 19.440 1.00 94.56 226 ASP A C 1
ATOM 1779 O O . ASP A 1 226 ? -11.816 6.048 19.245 1.00 94.56 226 ASP A O 1
ATOM 1783 N N . THR A 1 227 ? -13.718 5.545 20.349 1.00 92.44 227 THR A N 1
ATOM 1784 C CA . THR A 1 227 ? -13.726 6.750 21.185 1.00 92.44 227 THR A CA 1
ATOM 1785 C C . THR A 1 227 ? -12.527 6.778 22.128 1.00 92.44 227 THR A C 1
ATOM 1787 O O . THR A 1 227 ? -11.852 7.806 22.220 1.00 92.44 227 THR A O 1
ATOM 1790 N N . ALA A 1 228 ? -12.213 5.662 22.794 1.00 93.19 228 ALA A N 1
ATOM 1791 C CA . ALA A 1 228 ? -11.079 5.584 23.712 1.00 93.19 228 ALA A CA 1
ATOM 1792 C C . ALA A 1 228 ? -9.738 5.825 23.001 1.00 93.19 228 ALA A C 1
ATOM 1794 O O . ALA A 1 228 ? -8.892 6.566 23.509 1.00 93.19 228 ALA A O 1
ATOM 1795 N N . LEU A 1 229 ? -9.546 5.252 21.808 1.00 95.81 229 LEU A N 1
ATOM 1796 C CA . LEU A 1 229 ? -8.349 5.488 21.005 1.00 95.81 229 LEU A CA 1
ATOM 1797 C C . LEU A 1 229 ? -8.265 6.955 20.573 1.00 95.81 229 LEU A C 1
ATOM 1799 O O . LEU A 1 229 ? -7.210 7.571 20.715 1.00 95.81 229 LEU A O 1
ATOM 1803 N N . ALA A 1 230 ? -9.365 7.536 20.090 1.00 96.50 230 ALA A N 1
ATOM 1804 C CA . ALA A 1 230 ? -9.381 8.934 19.677 1.00 96.50 230 ALA A CA 1
ATOM 1805 C C . ALA A 1 230 ? -9.058 9.894 20.831 1.00 96.50 230 ALA A C 1
ATOM 1807 O O . ALA A 1 230 ? -8.264 10.817 20.647 1.00 96.50 230 ALA A O 1
ATOM 1808 N N . GLN A 1 231 ? -9.596 9.640 22.025 1.00 95.62 231 GLN A N 1
ATOM 1809 C CA . GLN A 1 231 ? -9.282 10.399 23.239 1.00 95.62 231 GLN A CA 1
ATOM 1810 C C . GLN A 1 231 ? -7.813 10.247 23.652 1.00 95.62 231 GLN A C 1
ATOM 1812 O O . GLN A 1 231 ? -7.173 11.231 24.024 1.00 95.62 231 GLN A O 1
ATOM 1817 N N . ALA A 1 232 ? -7.250 9.038 23.556 1.00 96.00 232 ALA A N 1
ATOM 1818 C CA . ALA A 1 232 ? -5.835 8.806 23.842 1.00 96.00 232 ALA A CA 1
ATOM 1819 C C . ALA A 1 232 ? -4.925 9.576 22.870 1.00 96.00 232 ALA A C 1
ATOM 1821 O O . ALA A 1 232 ? -3.945 10.193 23.299 1.00 96.00 232 ALA A O 1
ATOM 1822 N N . VAL A 1 233 ? -5.268 9.589 21.576 1.00 97.06 233 VAL A N 1
ATOM 1823 C CA . VAL A 1 233 ? -4.549 10.376 20.564 1.00 97.06 233 VAL A CA 1
ATOM 1824 C C . VAL A 1 233 ? -4.695 11.874 20.837 1.00 97.06 233 VAL A C 1
ATOM 1826 O O . VAL A 1 233 ? -3.699 12.590 20.802 1.00 97.06 233 VAL A O 1
ATOM 1829 N N . GLU A 1 234 ? -5.896 12.353 21.164 1.00 96.12 234 GLU A N 1
ATOM 1830 C CA . GLU A 1 234 ? -6.156 13.760 21.495 1.00 96.12 234 GLU A CA 1
ATOM 1831 C C . GLU A 1 234 ? -5.341 14.238 22.699 1.00 96.12 234 GLU A C 1
ATOM 1833 O O . GLU A 1 234 ? -4.687 15.280 22.619 1.00 96.12 234 GLU A O 1
ATOM 1838 N N . ALA A 1 235 ? -5.290 13.447 23.772 1.00 94.00 235 ALA A N 1
ATOM 1839 C CA . ALA A 1 235 ? -4.466 13.743 24.941 1.00 94.00 235 ALA A CA 1
ATOM 1840 C C . ALA A 1 235 ? -2.969 13.819 24.589 1.00 94.00 235 ALA A C 1
ATOM 1842 O O . ALA A 1 235 ? -2.253 14.685 25.094 1.00 94.00 235 ALA A O 1
ATOM 1843 N N . GLY A 1 236 ? -2.495 12.950 23.691 1.00 90.06 236 GLY A N 1
ATOM 1844 C CA . GLY A 1 236 ? -1.125 12.994 23.178 1.00 90.06 236 GLY A CA 1
ATOM 1845 C C . GLY A 1 236 ? -0.844 14.183 22.255 1.00 90.06 236 GLY A C 1
ATOM 1846 O O . GLY A 1 236 ? 0.257 14.733 22.283 1.00 90.06 236 GLY A O 1
ATOM 1847 N N . ALA A 1 237 ? -1.836 14.606 21.469 1.00 89.19 237 ALA A N 1
ATOM 1848 C CA . ALA A 1 237 ? -1.698 15.636 20.444 1.00 89.19 237 ALA A CA 1
ATOM 1849 C C . ALA A 1 237 ? -1.478 17.048 21.007 1.00 89.19 237 ALA A C 1
ATOM 1851 O O . ALA A 1 237 ? -0.948 17.901 20.295 1.00 89.19 237 ALA A O 1
ATOM 1852 N N . VAL A 1 238 ? -1.849 17.301 22.270 1.00 78.38 238 VAL A N 1
ATOM 1853 C CA . VAL A 1 238 ? -1.638 18.592 22.959 1.00 78.38 238 VAL A CA 1
ATOM 1854 C C . VAL A 1 238 ? -0.156 18.980 23.001 1.00 78.38 238 VAL A C 1
ATOM 1856 O O . VAL A 1 238 ? 0.178 20.159 22.908 1.00 78.38 238 VAL A O 1
ATOM 1859 N N . ALA A 1 239 ? 0.738 17.994 23.103 1.00 75.38 239 ALA A N 1
ATOM 1860 C CA . ALA A 1 239 ? 2.186 18.195 23.095 1.00 75.38 239 ALA A CA 1
ATOM 1861 C C . ALA A 1 239 ? 2.815 18.053 21.692 1.00 75.38 239 ALA A C 1
ATOM 1863 O O . ALA A 1 239 ? 4.028 18.218 21.539 1.00 75.38 239 ALA A O 1
ATOM 1864 N N . SER A 1 240 ? 2.015 17.726 20.673 1.00 80.44 240 SER A N 1
ATOM 1865 C CA . SER A 1 240 ? 2.487 17.463 19.315 1.00 80.44 240 SER A CA 1
ATOM 1866 C C . SER A 1 240 ? 2.491 18.721 18.448 1.00 80.44 240 SER A C 1
ATOM 1868 O O . SER A 1 240 ? 1.743 19.675 18.656 1.00 80.44 240 SER A O 1
ATOM 1870 N N . ARG A 1 241 ? 3.332 18.707 17.411 1.00 86.94 241 ARG A N 1
ATOM 1871 C CA . ARG A 1 241 ? 3.364 19.761 16.389 1.00 86.94 241 ARG A CA 1
ATOM 1872 C C . ARG A 1 241 ? 2.090 19.730 15.523 1.00 86.94 241 ARG A C 1
ATOM 1874 O O . ARG A 1 241 ? 1.489 18.660 15.380 1.00 86.94 241 ARG A O 1
ATOM 1881 N N . PRO A 1 242 ? 1.699 20.853 14.889 1.00 86.94 242 PRO A N 1
ATOM 1882 C CA . PRO A 1 242 ? 0.532 20.904 14.001 1.00 86.94 242 PRO A CA 1
ATOM 1883 C C . PRO A 1 242 ? 0.576 19.913 12.826 1.00 86.94 242 PRO A C 1
ATOM 1885 O O . PRO A 1 242 ? -0.467 19.481 12.352 1.00 86.94 242 PRO A O 1
ATOM 1888 N N . ASP A 1 243 ? 1.771 19.531 12.373 1.00 88.94 243 ASP A N 1
ATOM 1889 C CA . ASP A 1 243 ? 2.019 18.594 11.271 1.00 88.94 243 ASP A CA 1
ATOM 1890 C C . ASP A 1 243 ? 2.212 17.135 11.732 1.00 88.94 243 ASP A C 1
ATOM 1892 O O . ASP A 1 243 ? 2.640 16.272 10.959 1.00 88.94 243 ASP A O 1
ATOM 1896 N N . SER A 1 244 ? 1.914 16.837 12.996 1.00 94.88 244 SER A N 1
ATOM 1897 C CA . SER A 1 244 ? 2.073 15.503 13.577 1.00 94.88 244 SER A CA 1
ATOM 1898 C C . SER A 1 244 ? 1.044 14.487 13.055 1.00 94.88 244 SER A C 1
ATOM 1900 O O . SER A 1 244 ? -0.048 14.871 12.623 1.00 94.88 244 SER A O 1
ATOM 1902 N N . PRO A 1 245 ? 1.357 13.177 13.094 1.00 96.69 245 PRO A N 1
ATOM 1903 C CA . PRO A 1 245 ? 0.390 12.139 12.740 1.00 96.69 245 PRO A CA 1
ATOM 1904 C C . PRO A 1 245 ? -0.839 12.133 13.654 1.00 96.69 245 PRO A C 1
ATOM 1906 O O . PRO A 1 245 ? -1.923 11.779 13.198 1.00 96.69 245 PRO A O 1
ATOM 1909 N N . GLU A 1 246 ? -0.705 12.557 14.915 1.00 97.81 246 GLU A N 1
ATOM 1910 C CA . GLU A 1 246 ? -1.843 12.682 15.826 1.00 97.81 246 GLU A CA 1
ATOM 1911 C C . GLU A 1 246 ? -2.838 13.743 15.339 1.00 97.81 246 GLU A C 1
ATOM 1913 O O . GLU A 1 246 ? -4.040 13.487 15.294 1.00 97.81 246 GLU A O 1
ATOM 1918 N N . GLN A 1 247 ? -2.349 14.914 14.918 1.00 97.25 247 GLN A N 1
ATOM 1919 C CA . GLN A 1 247 ? -3.210 15.980 14.395 1.00 97.25 247 GLN A CA 1
ATOM 1920 C C . GLN A 1 247 ? -3.863 15.581 13.067 1.00 97.25 247 GLN A C 1
ATOM 1922 O O . GLN A 1 247 ? -5.045 15.851 12.857 1.00 97.25 247 GLN A O 1
ATOM 1927 N N . GLU A 1 248 ? -3.134 14.880 12.196 1.00 97.38 248 GLU A N 1
ATOM 1928 C CA . GLU A 1 248 ? -3.683 14.344 10.946 1.00 97.38 248 GLU A CA 1
ATOM 1929 C C . GLU A 1 248 ? -4.787 13.305 11.202 1.00 97.38 248 GLU A C 1
ATOM 1931 O O . GLU A 1 248 ? -5.861 13.381 10.600 1.00 97.38 248 GLU A O 1
ATOM 1936 N N . PHE A 1 249 ? -4.565 12.377 12.139 1.00 98.44 249 PHE A N 1
ATOM 1937 C CA . PHE A 1 249 ? -5.585 11.418 12.561 1.00 98.44 249 PHE A CA 1
ATOM 1938 C C . PHE A 1 249 ? -6.826 12.124 13.113 1.00 98.44 249 PHE A C 1
ATOM 1940 O O . PHE A 1 249 ? -7.941 11.805 12.706 1.00 98.44 249 PHE A O 1
ATOM 1947 N N . LEU A 1 250 ? -6.657 13.096 14.013 1.00 98.06 250 LEU A N 1
ATOM 1948 C CA . LEU A 1 250 ? -7.784 13.812 14.616 1.00 98.06 250 LEU A CA 1
ATOM 1949 C C . LEU A 1 250 ? -8.560 14.625 13.578 1.00 98.06 250 LEU A C 1
ATOM 1951 O O . LEU A 1 250 ? -9.786 14.667 13.640 1.00 98.06 250 LEU A O 1
ATOM 1955 N N . ALA A 1 251 ? -7.876 15.233 12.607 1.00 97.50 251 ALA A N 1
ATOM 1956 C CA . ALA A 1 251 ? -8.526 15.917 11.493 1.00 97.50 251 ALA A CA 1
ATOM 1957 C C . ALA A 1 251 ? -9.389 14.953 10.664 1.00 97.50 251 ALA A C 1
ATOM 1959 O O 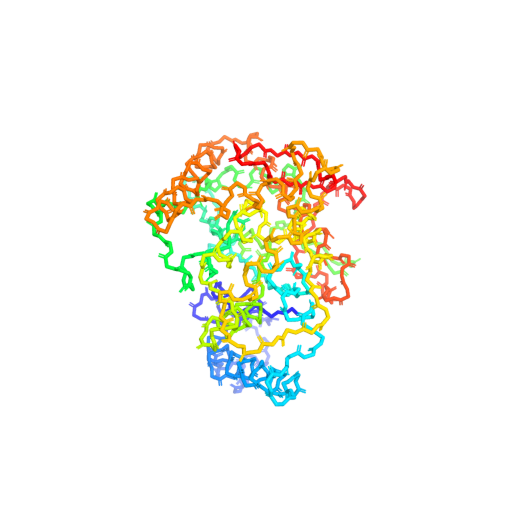. ALA A 1 251 ? -10.508 15.301 10.298 1.00 97.50 251 ALA A O 1
ATOM 1960 N N . ASN A 1 252 ? -8.905 13.731 10.428 1.00 98.25 252 ASN A N 1
ATOM 1961 C CA . ASN A 1 252 ? -9.665 12.680 9.754 1.00 98.25 252 ASN A CA 1
ATOM 1962 C C . ASN A 1 252 ? -10.853 12.189 10.601 1.00 98.25 252 ASN A C 1
ATOM 1964 O O . ASN A 1 252 ? -11.962 12.048 10.091 1.00 98.25 252 ASN A O 1
ATOM 1968 N N . TRP A 1 253 ? -10.631 11.924 11.891 1.00 98.00 253 TRP A N 1
ATOM 1969 C CA . TRP A 1 253 ? -11.624 11.358 12.807 1.00 98.00 253 TRP A CA 1
ATOM 1970 C C . TRP A 1 253 ? -12.786 12.314 13.103 1.00 98.00 253 TRP A C 1
ATOM 1972 O O . TRP A 1 253 ? -13.933 11.883 13.210 1.00 98.00 253 TRP A O 1
ATOM 1982 N N . ARG A 1 254 ? -12.499 13.619 13.195 1.00 97.44 254 ARG A N 1
ATOM 1983 C CA . ARG A 1 254 ? -13.490 14.672 13.478 1.00 97.44 254 ARG A CA 1
ATOM 1984 C C . ARG A 1 254 ? -14.425 14.976 12.305 1.00 97.44 254 ARG A C 1
ATOM 1986 O O . ARG A 1 254 ? -15.390 15.714 12.496 1.00 97.44 254 ARG A O 1
ATOM 1993 N N . LEU A 1 255 ? -14.171 14.432 11.113 1.00 98.12 255 LEU A N 1
ATOM 1994 C CA . LEU A 1 255 ? -15.135 14.497 10.013 1.00 98.12 255 LEU A CA 1
ATOM 1995 C C . LEU A 1 255 ? -16.440 13.808 10.431 1.00 98.12 255 LEU A C 1
ATOM 1997 O O . LEU A 1 255 ? -16.426 12.798 11.138 1.00 98.12 255 LEU A O 1
ATOM 2001 N N . SER A 1 256 ? -17.581 14.353 10.013 1.00 97.12 256 SER A N 1
ATOM 2002 C CA . SER A 1 256 ? -18.882 13.761 10.335 1.00 97.12 256 SER A CA 1
ATOM 2003 C C . SER A 1 256 ? -19.105 12.466 9.551 1.00 97.12 256 SER A C 1
ATOM 2005 O O . SER A 1 256 ? -18.428 12.209 8.549 1.00 97.12 256 SER A O 1
ATOM 2007 N N . ASP A 1 257 ? -20.070 11.655 9.981 1.00 95.12 257 ASP A N 1
ATOM 2008 C CA . ASP A 1 257 ? -20.384 10.370 9.344 1.00 95.12 257 ASP A CA 1
ATOM 2009 C C . ASP A 1 257 ? -20.860 10.532 7.891 1.00 95.12 257 ASP A C 1
ATOM 2011 O O . ASP A 1 257 ? -20.625 9.655 7.059 1.00 95.12 257 ASP A O 1
ATOM 2015 N N . GLU A 1 258 ? -21.438 11.688 7.566 1.00 95.38 258 GLU A N 1
ATOM 2016 C CA . GLU A 1 258 ? -21.903 12.060 6.229 1.00 95.38 258 GLU A CA 1
ATOM 2017 C C . GLU A 1 258 ? -20.780 12.588 5.323 1.00 95.38 258 GLU A C 1
ATOM 2019 O O . GLU A 1 258 ? -20.920 12.573 4.102 1.00 95.38 258 GLU A O 1
ATOM 2024 N N . THR A 1 259 ? -19.674 13.080 5.893 1.00 96.62 259 THR A N 1
ATOM 2025 C CA . THR A 1 259 ? -18.668 13.857 5.144 1.00 96.62 259 THR A CA 1
ATOM 2026 C C . THR A 1 259 ? -17.318 13.168 4.996 1.00 96.62 259 THR A C 1
ATOM 2028 O O . THR A 1 259 ? -16.581 13.489 4.063 1.00 96.62 259 THR A O 1
ATOM 2031 N N . TRP A 1 260 ? -16.970 12.202 5.851 1.00 97.94 260 TRP A N 1
ATOM 2032 C CA . TRP A 1 260 ? -15.631 11.602 5.809 1.00 97.94 260 TRP A CA 1
ATOM 2033 C C . TRP A 1 260 ? -15.323 10.888 4.484 1.00 97.94 260 TRP A C 1
ATOM 2035 O O . TRP A 1 260 ? -14.222 11.045 3.958 1.00 97.94 260 TRP A O 1
ATOM 2045 N N . ARG A 1 261 ? -16.292 10.156 3.909 1.00 98.44 261 ARG A N 1
ATOM 2046 C CA . ARG A 1 261 ? -16.123 9.442 2.627 1.00 98.44 261 ARG A CA 1
ATOM 2047 C C . ARG A 1 261 ? -15.783 10.388 1.474 1.00 98.44 261 ARG A C 1
ATOM 2049 O O . ARG A 1 261 ? -14.678 10.254 0.947 1.00 98.44 261 ARG A O 1
ATOM 2056 N N . PRO A 1 262 ? -16.632 11.382 1.131 1.00 98.31 262 PRO A N 1
ATOM 2057 C CA . PRO A 1 262 ? -16.346 12.267 0.005 1.00 98.31 262 PRO A CA 1
ATOM 2058 C C . PRO A 1 262 ? -15.060 13.082 0.205 1.00 98.31 262 PRO A C 1
ATOM 2060 O O . PRO A 1 262 ? -14.338 13.342 -0.757 1.00 98.31 262 PRO A O 1
ATOM 20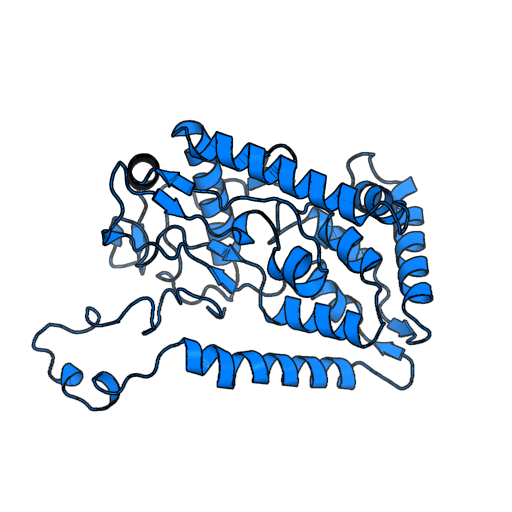63 N N . VAL A 1 263 ? -14.713 13.448 1.447 1.00 98.62 263 VAL A N 1
ATOM 2064 C CA . VAL A 1 263 ? -13.445 14.140 1.737 1.00 98.62 263 VAL A CA 1
ATOM 2065 C C . VAL A 1 263 ? -12.240 13.239 1.457 1.00 98.62 263 VAL A C 1
ATOM 2067 O O . VAL A 1 263 ? -11.268 13.684 0.841 1.00 98.62 263 VAL A O 1
ATOM 2070 N N . PHE A 1 264 ? -12.270 11.976 1.887 1.00 98.69 264 PHE A N 1
ATOM 2071 C CA . PHE A 1 264 ? -11.172 11.041 1.627 1.00 98.69 264 PHE A CA 1
ATOM 2072 C C . PHE A 1 264 ? -11.065 10.683 0.148 1.00 98.69 264 PHE A C 1
ATOM 2074 O O . PHE A 1 264 ? -9.960 10.688 -0.394 1.00 98.69 264 PHE A O 1
ATOM 2081 N N . GLU A 1 265 ? -12.192 10.458 -0.523 1.00 98.69 265 GLU A N 1
ATOM 2082 C CA . GLU A 1 265 ? -12.240 10.192 -1.962 1.00 98.69 265 GLU A CA 1
ATOM 2083 C C . GLU A 1 265 ? -11.651 11.356 -2.764 1.00 98.69 265 GLU A C 1
ATOM 2085 O O . GLU A 1 265 ? -10.789 11.146 -3.619 1.00 98.69 265 GLU A O 1
ATOM 2090 N N . SER A 1 266 ? -12.016 12.597 -2.423 1.00 98.44 266 SER A N 1
ATOM 2091 C CA . SER A 1 266 ? -11.456 13.792 -3.059 1.00 98.44 266 SER A CA 1
ATOM 2092 C C . SER A 1 266 ? -9.945 13.919 -2.849 1.00 98.44 266 SER A C 1
ATOM 2094 O O . SER A 1 266 ? -9.240 14.305 -3.783 1.00 98.44 266 SER A O 1
ATOM 2096 N N . ARG A 1 267 ? -9.426 13.590 -1.658 1.00 98.56 267 ARG A N 1
ATOM 2097 C CA . ARG A 1 267 ? -7.978 13.621 -1.371 1.00 98.56 267 ARG A CA 1
ATOM 2098 C C . ARG A 1 267 ? -7.218 12.559 -2.157 1.00 98.56 267 ARG A C 1
ATOM 2100 O O . ARG A 1 267 ? -6.163 12.857 -2.714 1.00 98.56 267 ARG A O 1
ATOM 2107 N N . ILE A 1 268 ? -7.758 11.343 -2.219 1.00 98.69 268 ILE A N 1
ATOM 2108 C CA . ILE A 1 268 ? -7.181 10.243 -2.999 1.00 98.69 268 ILE A CA 1
ATOM 2109 C C . ILE A 1 268 ? -7.140 10.615 -4.482 1.00 98.69 268 ILE A C 1
ATOM 2111 O O . ILE A 1 268 ? -6.094 10.470 -5.120 1.00 98.69 268 ILE A O 1
ATOM 2115 N N . LYS A 1 269 ? -8.250 11.141 -5.011 1.00 98.31 269 LYS A N 1
ATOM 2116 C CA . LYS A 1 269 ? -8.337 11.589 -6.400 1.00 98.31 269 LYS A CA 1
ATOM 2117 C C . LYS A 1 269 ? -7.314 12.678 -6.706 1.00 98.31 269 LYS A C 1
ATOM 2119 O O . LYS A 1 269 ? -6.542 12.526 -7.645 1.00 98.31 269 LYS A O 1
ATOM 2124 N N . ALA A 1 270 ? -7.258 13.734 -5.893 1.00 98.38 270 ALA A N 1
ATOM 2125 C CA . ALA A 1 270 ? -6.324 14.840 -6.101 1.00 98.38 270 ALA A CA 1
ATOM 2126 C C . ALA A 1 270 ? -4.860 14.368 -6.133 1.00 98.38 270 ALA A C 1
ATOM 2128 O O . ALA A 1 270 ? -4.088 14.793 -6.992 1.00 98.38 270 ALA A O 1
ATOM 2129 N N . PHE A 1 271 ? -4.490 13.447 -5.239 1.00 98.69 271 PHE A N 1
ATOM 2130 C CA . PHE A 1 271 ? -3.154 12.856 -5.223 1.00 98.69 271 PHE A CA 1
ATOM 2131 C C . PHE A 1 271 ? -2.859 12.054 -6.500 1.00 98.69 271 PHE A C 1
ATOM 2133 O O . PHE A 1 271 ? -1.818 12.255 -7.126 1.00 98.69 271 PHE A O 1
ATOM 2140 N N . LEU A 1 272 ? -3.769 11.178 -6.937 1.00 98.25 272 LEU A N 1
ATOM 2141 C CA . LEU A 1 272 ? -3.560 10.368 -8.144 1.00 98.25 272 LEU A CA 1
ATOM 2142 C C . LEU A 1 272 ? -3.625 11.182 -9.447 1.00 98.25 272 LEU A C 1
ATOM 2144 O O . LEU A 1 272 ? -2.902 10.867 -10.397 1.00 98.25 272 LEU A O 1
ATOM 2148 N N . ASP A 1 273 ? -4.411 12.257 -9.488 1.00 97.62 273 ASP A N 1
ATOM 2149 C CA . ASP A 1 273 ? -4.405 13.222 -10.592 1.00 97.62 273 ASP A CA 1
ATOM 2150 C C . ASP A 1 273 ? -3.029 13.908 -10.693 1.00 97.62 273 ASP A C 1
ATOM 2152 O O . ASP A 1 273 ? -2.457 13.998 -11.783 1.00 97.62 273 ASP A O 1
ATOM 2156 N N . ALA A 1 274 ? -2.443 14.317 -9.560 1.00 98.00 274 ALA A N 1
ATOM 2157 C CA . ALA A 1 274 ? -1.103 14.904 -9.520 1.00 98.00 274 ALA A CA 1
ATOM 2158 C C . ALA A 1 274 ? -0.015 13.907 -9.966 1.00 98.00 274 ALA A C 1
ATOM 2160 O O . ALA A 1 274 ? 0.869 14.257 -10.756 1.00 98.00 274 ALA A O 1
ATOM 2161 N N . ILE A 1 275 ? -0.111 12.640 -9.547 1.00 98.38 275 ILE A N 1
ATOM 2162 C CA . ILE A 1 275 ? 0.769 11.565 -10.035 1.00 98.38 275 ILE A CA 1
ATOM 2163 C C . ILE A 1 275 ? 0.633 11.393 -11.553 1.00 98.38 275 ILE A C 1
ATOM 2165 O O . ILE A 1 275 ? 1.641 11.289 -12.253 1.00 98.38 275 ILE A O 1
ATOM 2169 N N . SER A 1 276 ? -0.591 11.421 -12.081 1.00 96.69 276 SER A N 1
ATOM 2170 C CA . SER A 1 276 ? -0.869 11.262 -13.516 1.00 96.69 276 SER A CA 1
ATOM 2171 C C . SER A 1 276 ? -0.273 12.378 -14.384 1.00 96.69 276 SER A C 1
ATOM 2173 O O . SER A 1 276 ? -0.070 12.180 -15.586 1.00 96.69 276 SER A O 1
ATOM 2175 N N . LEU A 1 277 ? 0.024 13.543 -13.800 1.00 96.19 277 LEU A N 1
ATOM 2176 C CA . LEU A 1 277 ? 0.793 14.605 -14.451 1.00 96.19 277 LEU A CA 1
ATOM 2177 C C . LEU A 1 277 ? 2.299 14.319 -14.392 1.00 96.19 277 LEU A C 1
ATOM 2179 O O . LEU A 1 277 ? 2.970 14.399 -15.420 1.00 96.19 277 LEU A O 1
ATOM 2183 N N . LYS A 1 278 ? 2.817 13.917 -13.224 1.00 96.88 278 LYS A N 1
ATOM 2184 C CA . LYS A 1 278 ? 4.248 13.630 -13.015 1.00 96.88 278 LYS A CA 1
ATOM 2185 C C . LYS A 1 278 ? 4.783 12.498 -13.889 1.00 96.88 278 LYS A C 1
ATOM 2187 O O . LYS A 1 278 ? 5.895 12.589 -14.395 1.00 96.88 278 LYS A O 1
ATOM 2192 N N . VAL A 1 279 ? 3.997 11.447 -14.120 1.00 97.50 279 VAL A N 1
ATOM 2193 C CA . VAL A 1 279 ? 4.430 10.301 -14.946 1.00 97.50 279 VAL A CA 1
ATOM 2194 C C . VAL A 1 279 ? 4.654 10.652 -16.427 1.00 97.50 279 VAL A C 1
ATOM 2196 O O . VAL A 1 279 ? 5.182 9.831 -17.170 1.00 97.50 279 VAL A O 1
ATOM 2199 N N . ARG A 1 280 ? 4.272 11.855 -16.881 1.00 96.81 280 ARG A N 1
ATOM 2200 C CA . ARG A 1 280 ? 4.386 12.277 -18.290 1.00 96.81 280 ARG A CA 1
ATOM 2201 C C . ARG A 1 280 ? 5.743 12.875 -18.653 1.00 96.81 280 ARG A C 1
ATOM 2203 O O . ARG A 1 280 ? 6.027 13.020 -19.838 1.00 96.81 280 ARG A O 1
ATOM 2210 N N . ALA A 1 281 ? 6.557 13.247 -17.668 1.00 97.38 281 ALA A N 1
ATOM 2211 C CA . ALA A 1 281 ? 7.858 13.869 -17.883 1.00 97.38 281 ALA A CA 1
ATOM 2212 C C . ALA A 1 281 ? 8.971 13.009 -17.279 1.00 97.38 281 ALA A C 1
ATOM 2214 O O . ALA A 1 281 ? 8.828 12.472 -16.182 1.00 97.38 281 ALA A O 1
ATOM 2215 N N . LEU A 1 282 ? 10.097 12.893 -17.990 1.00 97.81 282 LEU A N 1
ATOM 2216 C CA . LEU A 1 282 ? 11.199 12.019 -17.583 1.00 97.81 282 LEU A CA 1
ATOM 2217 C C . LEU A 1 282 ? 11.772 12.386 -16.212 1.00 97.81 282 LEU A C 1
ATOM 2219 O O . LEU A 1 282 ? 11.986 11.497 -15.392 1.00 97.81 282 LEU A O 1
ATOM 2223 N N . ASP A 1 283 ? 12.025 13.668 -15.952 1.00 98.00 283 ASP A N 1
ATOM 2224 C CA . ASP A 1 283 ? 12.616 14.091 -14.680 1.00 98.00 283 ASP A CA 1
ATOM 2225 C C . ASP A 1 283 ? 11.653 13.903 -13.504 1.00 98.00 283 ASP A C 1
ATOM 2227 O O . ASP A 1 283 ? 12.060 13.397 -12.460 1.00 98.00 283 ASP A O 1
ATOM 2231 N N . ASP A 1 284 ? 10.365 14.192 -13.691 1.00 97.56 284 ASP A N 1
ATOM 2232 C CA . ASP A 1 284 ? 9.347 13.954 -12.666 1.00 97.56 284 ASP A CA 1
ATOM 2233 C C . ASP A 1 284 ? 9.139 12.463 -12.381 1.00 97.56 284 ASP A C 1
ATOM 2235 O O . ASP A 1 284 ? 9.082 12.053 -11.216 1.00 97.56 284 ASP A O 1
ATOM 2239 N N . PHE A 1 285 ? 9.061 11.631 -13.424 1.00 98.50 285 PHE A N 1
ATOM 2240 C CA . PHE A 1 285 ? 8.958 10.183 -13.258 1.00 98.50 285 PHE A CA 1
ATOM 2241 C C . PHE A 1 285 ? 10.235 9.588 -12.655 1.00 98.50 285 PHE A C 1
ATOM 2243 O O . PHE A 1 285 ? 10.154 8.656 -11.857 1.00 98.50 285 PHE A O 1
ATOM 2250 N N . SER A 1 286 ? 11.407 10.156 -12.956 1.00 98.44 286 SER A N 1
ATOM 2251 C CA . SER A 1 286 ? 12.674 9.735 -12.348 1.00 98.44 286 SER A CA 1
ATOM 2252 C C . SER A 1 286 ? 12.639 9.868 -10.822 1.00 98.44 286 SER A C 1
ATOM 2254 O O . SER A 1 286 ? 13.180 9.002 -10.138 1.00 98.44 286 SER A O 1
ATOM 2256 N N . GLU A 1 287 ? 11.972 10.885 -10.262 1.00 98.38 287 GLU A N 1
ATOM 2257 C CA . GLU A 1 287 ? 11.786 10.984 -8.805 1.00 98.38 287 GLU A CA 1
ATOM 2258 C C . GLU A 1 287 ? 10.899 9.852 -8.262 1.00 98.38 287 GLU A C 1
ATOM 2260 O O . GLU A 1 287 ? 11.242 9.224 -7.258 1.00 98.38 287 GLU A O 1
ATOM 2265 N N . ILE A 1 288 ? 9.800 9.522 -8.952 1.00 98.56 288 ILE A N 1
ATOM 2266 C CA . ILE A 1 288 ? 8.936 8.379 -8.596 1.00 98.56 288 ILE A CA 1
ATOM 2267 C C . ILE A 1 288 ? 9.734 7.070 -8.653 1.00 98.56 288 ILE A C 1
ATOM 2269 O O . ILE A 1 288 ? 9.617 6.227 -7.761 1.00 98.56 288 ILE A O 1
ATOM 2273 N N . PHE A 1 289 ? 10.597 6.916 -9.658 1.00 98.56 289 PHE A N 1
ATOM 2274 C CA . PHE A 1 289 ? 11.480 5.763 -9.795 1.00 98.56 289 PHE A CA 1
ATOM 2275 C C . PHE A 1 289 ? 12.491 5.675 -8.640 1.00 98.56 289 PHE A C 1
ATOM 2277 O O . PHE A 1 289 ? 12.695 4.596 -8.080 1.00 98.56 289 PHE A O 1
ATOM 2284 N N . ARG A 1 290 ? 13.076 6.803 -8.207 1.00 98.50 290 ARG A N 1
ATOM 2285 C CA . ARG A 1 290 ? 13.937 6.848 -7.009 1.00 98.50 290 ARG A CA 1
ATOM 2286 C C . ARG A 1 290 ? 13.183 6.447 -5.746 1.00 98.50 290 ARG A C 1
ATOM 2288 O O . ARG A 1 290 ? 13.745 5.742 -4.910 1.00 98.50 290 ARG A O 1
ATOM 2295 N N . LEU A 1 291 ? 11.925 6.858 -5.597 1.00 98.62 291 LEU A N 1
ATOM 2296 C CA . LEU A 1 291 ? 11.085 6.432 -4.476 1.00 98.62 291 LEU A CA 1
ATOM 2297 C C . LEU A 1 291 ? 10.790 4.926 -4.525 1.00 98.62 291 LEU A C 1
ATOM 2299 O O . LEU A 1 291 ? 10.867 4.254 -3.494 1.00 98.62 291 LEU A O 1
ATOM 2303 N N . ALA A 1 292 ? 10.504 4.376 -5.707 1.00 98.44 292 ALA A N 1
ATOM 2304 C CA . ALA A 1 292 ? 10.346 2.935 -5.886 1.00 98.44 292 ALA A CA 1
ATOM 2305 C C . ALA A 1 292 ? 11.607 2.183 -5.442 1.00 98.44 292 ALA A C 1
ATOM 2307 O O . ALA A 1 292 ? 11.518 1.255 -4.635 1.00 98.44 292 ALA A O 1
ATOM 2308 N N . GLU A 1 293 ? 12.785 2.644 -5.864 1.00 98.25 293 GLU A N 1
ATOM 2309 C CA . GLU A 1 293 ? 14.055 2.075 -5.414 1.00 98.25 293 GLU A CA 1
ATOM 2310 C C . GLU A 1 293 ? 14.294 2.256 -3.912 1.00 98.25 293 GLU A C 1
ATOM 2312 O O . GLU A 1 293 ? 14.737 1.327 -3.242 1.00 98.25 293 GLU A O 1
ATOM 2317 N N . SER A 1 294 ? 13.950 3.412 -3.343 1.00 98.31 294 SER A N 1
ATOM 2318 C CA . SER A 1 294 ? 14.016 3.637 -1.897 1.00 98.31 294 SER A CA 1
ATOM 2319 C C . SER A 1 294 ? 13.217 2.587 -1.121 1.00 98.31 294 SER A C 1
ATOM 2321 O O . SER A 1 294 ? 13.716 2.032 -0.143 1.00 98.31 294 SER A O 1
ATOM 2323 N N . ARG A 1 295 ? 11.9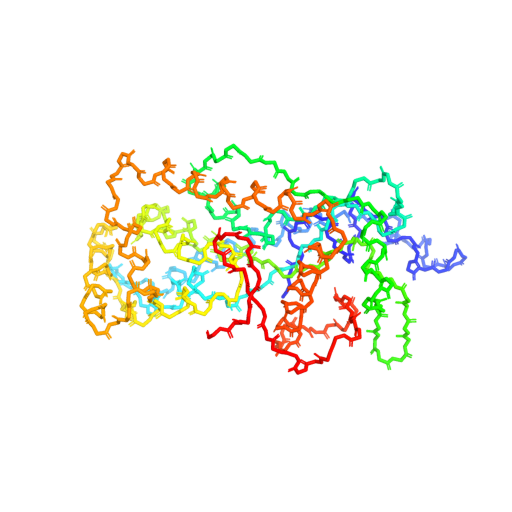94 2.275 -1.563 1.00 97.50 295 ARG A N 1
ATOM 2324 C CA . ARG A 1 295 ? 11.156 1.253 -0.918 1.00 97.50 295 ARG A CA 1
ATOM 2325 C C . ARG A 1 295 ? 11.705 -0.158 -1.135 1.00 97.50 295 ARG A C 1
ATOM 2327 O O . ARG A 1 295 ? 11.649 -0.966 -0.210 1.00 97.50 295 ARG A O 1
ATOM 2334 N N . ARG A 1 296 ? 12.285 -0.460 -2.304 1.00 96.62 296 ARG A N 1
ATOM 2335 C CA . ARG A 1 296 ? 12.998 -1.732 -2.533 1.00 96.62 296 ARG A CA 1
ATOM 2336 C C . ARG A 1 296 ? 14.193 -1.882 -1.591 1.00 96.62 296 ARG A C 1
ATOM 2338 O O . ARG A 1 296 ? 14.334 -2.941 -0.990 1.00 96.62 296 ARG A O 1
ATOM 2345 N N . ARG A 1 297 ? 14.998 -0.832 -1.389 1.00 95.88 297 ARG A N 1
ATOM 2346 C CA . ARG A 1 297 ? 16.103 -0.824 -0.410 1.00 95.88 297 ARG A CA 1
ATOM 2347 C C . ARG A 1 297 ? 15.604 -1.053 1.014 1.00 95.88 297 ARG A C 1
ATOM 2349 O O . ARG A 1 297 ? 16.152 -1.889 1.726 1.00 95.88 297 ARG A O 1
ATOM 2356 N N . GLU A 1 298 ? 14.532 -0.374 1.422 1.00 95.31 298 GLU A N 1
ATOM 2357 C CA . GLU A 1 298 ? 13.925 -0.583 2.745 1.00 95.31 298 GLU A CA 1
ATOM 2358 C C . GLU A 1 298 ? 13.415 -2.026 2.920 1.00 95.31 298 GLU A C 1
ATOM 2360 O O . GLU A 1 298 ? 13.609 -2.633 3.974 1.00 95.31 298 GLU A O 1
ATOM 2365 N N . PHE A 1 299 ? 12.843 -2.621 1.868 1.00 94.12 299 PHE A N 1
ATOM 2366 C CA . PHE A 1 299 ? 12.470 -4.036 1.845 1.00 94.12 299 PHE A CA 1
ATOM 2367 C C . PHE A 1 299 ? 13.683 -4.973 1.938 1.00 94.12 299 PHE A C 1
ATOM 2369 O O . PHE A 1 299 ? 13.662 -5.890 2.758 1.00 94.12 299 PHE A O 1
ATOM 2376 N N . ARG A 1 300 ? 14.750 -4.732 1.164 1.00 92.50 300 ARG A N 1
ATOM 2377 C CA . ARG A 1 300 ? 15.973 -5.558 1.151 1.00 92.50 300 ARG A CA 1
ATOM 2378 C C . ARG A 1 300 ? 16.694 -5.608 2.499 1.00 92.50 300 ARG A C 1
ATOM 2380 O O . ARG A 1 300 ? 17.398 -6.573 2.772 1.00 92.50 300 ARG A O 1
ATOM 2387 N N . ARG A 1 301 ? 16.485 -4.616 3.372 1.00 91.25 301 ARG A N 1
ATOM 2388 C CA . ARG A 1 301 ? 17.005 -4.618 4.753 1.00 91.25 301 ARG A CA 1
ATOM 2389 C C . ARG A 1 301 ? 16.236 -5.546 5.702 1.00 91.25 301 ARG A C 1
ATOM 2391 O O . ARG A 1 301 ? 16.633 -5.697 6.856 1.00 91.25 301 ARG A O 1
ATOM 2398 N N . ARG A 1 302 ? 15.129 -6.154 5.265 1.00 87.56 302 ARG A N 1
ATOM 2399 C CA . ARG A 1 302 ? 14.327 -7.058 6.099 1.00 87.56 302 ARG A CA 1
ATOM 2400 C C . ARG A 1 302 ? 14.783 -8.509 5.948 1.00 87.56 302 ARG A C 1
ATOM 2402 O O . ARG A 1 302 ? 15.076 -8.927 4.834 1.00 87.56 302 ARG A O 1
ATOM 2409 N N . PRO A 1 303 ? 14.676 -9.333 7.010 1.00 83.19 303 PRO A N 1
ATOM 2410 C CA . PRO A 1 303 ? 14.931 -10.776 6.920 1.00 83.19 303 PRO A CA 1
ATOM 2411 C C . PRO A 1 303 ? 14.071 -11.505 5.875 1.00 83.19 303 PRO A C 1
ATOM 2413 O O . PRO A 1 303 ? 14.423 -12.584 5.424 1.00 83.19 303 PRO A O 1
ATOM 2416 N N . LEU A 1 304 ? 12.930 -10.917 5.493 1.00 73.56 304 LEU A N 1
ATOM 2417 C CA . LEU A 1 304 ? 12.016 -11.455 4.483 1.00 73.56 304 LEU A CA 1
ATOM 2418 C C . LEU A 1 304 ? 12.526 -11.307 3.038 1.00 73.56 304 LEU A C 1
ATOM 2420 O O . LEU A 1 304 ? 11.915 -11.884 2.136 1.00 73.56 304 LEU A O 1
ATOM 2424 N N . ALA A 1 305 ? 13.582 -10.526 2.800 1.00 82.00 305 ALA A N 1
ATOM 2425 C CA . ALA A 1 305 ? 14.215 -10.378 1.494 1.00 82.00 305 ALA A CA 1
ATOM 2426 C C . ALA A 1 305 ? 15.250 -11.494 1.275 1.00 82.00 305 ALA A C 1
ATOM 2428 O O . ALA A 1 305 ? 16.456 -11.265 1.292 1.00 82.00 305 ALA A O 1
ATOM 2429 N N . GLU A 1 306 ? 14.755 -12.720 1.113 1.00 76.06 306 GLU A N 1
ATOM 2430 C CA . GLU A 1 306 ? 15.583 -13.930 1.055 1.00 76.06 306 GLU A CA 1
ATOM 2431 C C . GLU A 1 306 ? 16.401 -14.038 -0.244 1.00 76.06 306 GLU A C 1
ATOM 2433 O O . GLU A 1 306 ? 17.586 -14.364 -0.205 1.00 76.06 306 GLU A O 1
ATOM 2438 N N . PHE A 1 307 ? 15.801 -13.710 -1.396 1.00 82.88 307 PHE A N 1
ATOM 2439 C CA . PHE A 1 307 ? 16.449 -13.864 -2.702 1.00 82.88 307 PHE A CA 1
ATOM 2440 C C . PHE A 1 307 ? 16.835 -12.513 -3.305 1.00 82.88 307 PHE A C 1
ATOM 2442 O O . PHE A 1 307 ? 15.986 -11.644 -3.514 1.00 82.88 307 PHE A O 1
ATOM 2449 N N . ARG A 1 308 ? 18.111 -12.352 -3.668 1.00 85.06 308 ARG A N 1
ATOM 2450 C CA . ARG A 1 308 ? 18.637 -11.117 -4.283 1.00 85.06 308 ARG A CA 1
ATOM 2451 C C . ARG A 1 308 ? 18.000 -10.785 -5.636 1.00 85.06 308 ARG A C 1
ATOM 2453 O O . ARG A 1 308 ? 17.857 -9.614 -5.962 1.00 85.06 308 ARG A O 1
ATOM 2460 N N . LEU A 1 309 ? 17.549 -11.806 -6.365 1.00 88.00 309 LEU A N 1
ATOM 2461 C CA . LEU A 1 309 ? 16.892 -11.671 -7.669 1.00 88.00 309 LEU A CA 1
ATOM 2462 C C . LEU A 1 309 ? 15.437 -11.175 -7.578 1.00 88.00 309 LEU A C 1
ATOM 2464 O O . LEU A 1 309 ? 14.833 -10.872 -8.599 1.00 88.00 309 LEU A O 1
ATOM 2468 N N . THR A 1 310 ? 14.874 -11.077 -6.369 1.00 87.62 310 THR A N 1
ATOM 2469 C CA . THR A 1 310 ? 13.458 -10.730 -6.159 1.00 87.62 310 THR A CA 1
ATOM 2470 C C . THR A 1 310 ? 13.108 -9.321 -6.640 1.00 87.62 310 THR A C 1
ATOM 2472 O O . THR A 1 310 ? 12.015 -9.076 -7.142 1.00 87.62 310 THR A O 1
ATOM 2475 N N . THR A 1 311 ? 14.012 -8.365 -6.435 1.00 92.69 311 THR A N 1
ATOM 2476 C CA . THR A 1 311 ? 13.820 -6.965 -6.830 1.00 92.69 311 THR A CA 1
ATOM 2477 C C . THR A 1 311 ? 15.032 -6.516 -7.625 1.00 92.69 311 THR A C 1
ATOM 2479 O O . THR A 1 311 ? 16.141 -6.925 -7.268 1.00 92.69 311 THR A O 1
ATOM 2482 N N . PRO A 1 312 ? 14.878 -5.623 -8.611 1.00 94.38 312 PRO A N 1
ATOM 2483 C CA . PRO A 1 312 ? 16.035 -5.061 -9.285 1.00 94.38 312 PRO A CA 1
ATOM 2484 C C . PRO A 1 312 ? 16.858 -4.191 -8.318 1.00 94.38 312 PRO A C 1
ATOM 2486 O O . PRO A 1 312 ? 16.369 -3.724 -7.281 1.00 94.38 312 PRO A O 1
ATOM 2489 N N . VAL A 1 313 ? 18.111 -3.953 -8.688 1.00 95.38 313 VAL A N 1
ATOM 2490 C CA . VAL A 1 313 ? 19.042 -3.016 -8.053 1.00 95.38 313 VAL A CA 1
ATOM 2491 C C . VAL A 1 313 ? 19.405 -1.900 -9.027 1.00 95.38 313 VAL A C 1
ATOM 2493 O O . VAL A 1 313 ? 19.273 -2.047 -10.242 1.00 95.38 313 VAL A O 1
ATOM 2496 N N . THR A 1 314 ? 19.902 -0.786 -8.499 1.00 97.44 314 THR A N 1
ATOM 2497 C CA . THR A 1 314 ? 20.277 0.403 -9.281 1.00 97.44 314 THR A CA 1
ATOM 2498 C C . THR A 1 314 ? 21.692 0.868 -8.936 1.00 97.44 314 THR A C 1
ATOM 2500 O O . THR A 1 314 ? 22.362 0.277 -8.090 1.00 97.44 314 THR A O 1
ATOM 2503 N N . ASN A 1 315 ? 22.157 1.940 -9.577 1.00 97.19 315 ASN A N 1
ATOM 2504 C CA . ASN A 1 315 ? 23.354 2.679 -9.164 1.00 97.19 315 ASN A CA 1
ATOM 2505 C C . ASN A 1 315 ? 23.107 3.669 -8.004 1.00 97.19 315 ASN A C 1
ATOM 2507 O O . ASN A 1 315 ? 24.027 4.398 -7.629 1.00 97.19 315 ASN A O 1
ATOM 2511 N N . ILE A 1 316 ? 21.896 3.724 -7.437 1.00 97.62 316 ILE A N 1
ATOM 2512 C CA . ILE A 1 316 ? 21.609 4.536 -6.250 1.00 97.62 316 ILE A CA 1
ATOM 2513 C C . ILE A 1 316 ? 22.277 3.867 -5.037 1.00 97.62 316 ILE A C 1
ATOM 2515 O O . ILE A 1 316 ? 22.058 2.675 -4.817 1.00 97.62 316 ILE A O 1
ATOM 2519 N N . PRO A 1 317 ? 23.069 4.598 -4.228 1.00 96.56 317 PRO A N 1
ATOM 2520 C CA . PRO A 1 317 ? 23.751 4.013 -3.078 1.00 96.56 317 PRO A CA 1
ATOM 2521 C C . PRO A 1 317 ? 22.791 3.342 -2.088 1.00 96.56 317 PRO A C 1
ATOM 2523 O O . PRO A 1 317 ? 21.735 3.890 -1.765 1.00 96.56 317 PRO A O 1
ATOM 2526 N N . GLU A 1 318 ? 23.198 2.201 -1.526 1.00 92.88 318 GLU A N 1
ATOM 2527 C CA . GLU A 1 318 ? 22.397 1.474 -0.528 1.00 92.88 318 GLU A CA 1
ATOM 2528 C C . GLU A 1 318 ? 22.109 2.312 0.733 1.00 92.88 318 GLU A C 1
ATOM 2530 O O . GLU A 1 318 ? 21.056 2.149 1.353 1.00 92.88 318 GLU A O 1
ATOM 2535 N N . GLU A 1 319 ? 22.980 3.277 1.052 1.00 95.06 319 GLU A N 1
ATOM 2536 C CA . GLU A 1 319 ? 22.831 4.228 2.167 1.00 95.06 319 GLU A CA 1
ATOM 2537 C C . GLU A 1 319 ? 22.163 5.556 1.792 1.00 95.06 319 GLU A C 1
ATOM 2539 O O . GLU A 1 319 ? 22.097 6.470 2.614 1.00 95.06 319 GLU A O 1
ATOM 2544 N N . ALA A 1 320 ? 21.652 5.701 0.565 1.00 97.38 320 ALA A N 1
ATOM 2545 C CA . ALA A 1 320 ? 20.908 6.901 0.205 1.00 97.38 320 ALA A CA 1
ATOM 2546 C C . ALA A 1 320 ? 19.705 7.091 1.157 1.00 97.38 320 ALA A C 1
ATOM 2548 O O . ALA A 1 320 ? 19.069 6.100 1.540 1.00 97.38 320 ALA A O 1
ATOM 2549 N N . PRO A 1 321 ? 19.341 8.331 1.523 1.00 97.00 321 PRO A N 1
ATOM 2550 C CA . PRO A 1 321 ? 18.182 8.580 2.374 1.00 97.00 321 PRO A CA 1
ATOM 2551 C C . PRO A 1 321 ? 16.926 7.887 1.844 1.00 97.00 321 PRO A C 1
ATOM 2553 O O . PRO A 1 321 ? 16.731 7.776 0.628 1.00 97.00 321 PRO A O 1
ATOM 2556 N N . PHE A 1 322 ? 16.085 7.393 2.752 1.00 97.88 322 PHE A N 1
ATOM 2557 C CA . PHE A 1 322 ? 14.781 6.888 2.349 1.00 97.88 322 PHE A CA 1
ATOM 2558 C C . PHE A 1 322 ? 13.874 8.044 1.943 1.00 97.88 322 PHE A C 1
ATOM 2560 O O . PHE A 1 322 ? 13.977 9.151 2.470 1.00 97.88 322 PHE A O 1
ATOM 2567 N N . LEU A 1 323 ? 13.002 7.773 0.983 1.00 98.50 323 LEU A N 1
ATOM 2568 C CA . LEU A 1 323 ? 12.086 8.729 0.389 1.00 98.50 323 LEU A CA 1
ATOM 2569 C C . LEU A 1 323 ? 10.640 8.363 0.730 1.00 98.50 323 LEU A C 1
ATOM 2571 O O . LEU A 1 323 ? 10.316 7.192 0.945 1.00 98.50 323 LEU A O 1
ATOM 2575 N N . GLU A 1 324 ? 9.772 9.365 0.718 1.00 98.06 324 GLU A N 1
ATOM 2576 C CA . GLU A 1 324 ? 8.325 9.234 0.881 1.00 98.06 324 GLU A CA 1
ATOM 2577 C C . GLU A 1 324 ? 7.586 10.213 -0.039 1.00 98.06 324 GLU A C 1
ATOM 2579 O O . GLU A 1 324 ? 8.138 11.242 -0.445 1.00 98.06 324 GLU A O 1
ATOM 2584 N N . PHE A 1 325 ? 6.331 9.898 -0.362 1.00 98.31 325 PHE A N 1
ATOM 2585 C CA . PHE A 1 325 ? 5.427 10.873 -0.966 1.00 98.31 325 PHE A CA 1
ATOM 2586 C C . PHE A 1 325 ? 4.927 11.861 0.087 1.00 98.31 325 PHE A C 1
ATOM 2588 O O . PHE A 1 325 ? 4.676 11.487 1.229 1.00 98.31 325 PHE A O 1
ATOM 2595 N N . ALA A 1 326 ? 4.697 13.102 -0.320 1.00 96.62 326 ALA A N 1
ATOM 2596 C CA . ALA A 1 326 ? 3.789 14.012 0.362 1.00 96.62 326 ALA A CA 1
ATOM 2597 C C . ALA A 1 326 ? 2.398 13.987 -0.315 1.00 96.62 326 ALA A C 1
ATOM 2599 O O . ALA A 1 326 ? 2.268 13.497 -1.442 1.00 96.62 326 ALA A O 1
ATOM 2600 N N . PRO A 1 327 ? 1.335 14.495 0.344 1.00 94.12 327 PRO A N 1
ATOM 2601 C CA . PRO A 1 327 ? -0.026 14.471 -0.207 1.00 94.12 327 PRO A CA 1
ATOM 2602 C C . PRO A 1 327 ? -0.214 15.228 -1.532 1.00 94.12 327 PRO A C 1
ATOM 2604 O O . PRO A 1 327 ? -1.169 14.958 -2.252 1.00 94.12 327 PRO A O 1
ATOM 2607 N N . ASP A 1 328 ? 0.684 16.155 -1.864 1.00 95.81 328 ASP A N 1
ATOM 2608 C CA . ASP A 1 328 ? 0.716 16.903 -3.129 1.00 95.81 328 ASP A CA 1
ATOM 2609 C C . ASP A 1 328 ? 1.490 16.174 -4.247 1.00 95.81 328 ASP A C 1
ATOM 2611 O O . ASP A 1 328 ? 1.804 16.767 -5.279 1.00 95.81 328 ASP A O 1
ATOM 2615 N N . ALA A 1 329 ? 1.821 14.895 -4.039 1.00 97.19 329 ALA A N 1
ATOM 2616 C CA . ALA A 1 329 ? 2.645 14.069 -4.920 1.00 97.19 329 ALA A CA 1
ATOM 2617 C C . ALA A 1 329 ? 4.106 14.527 -5.080 1.00 97.19 329 ALA A C 1
ATOM 2619 O O . ALA A 1 329 ? 4.836 13.966 -5.907 1.00 97.19 329 ALA A O 1
ATOM 2620 N N . SER A 1 330 ? 4.577 15.487 -4.278 1.00 97.62 330 SER A N 1
ATOM 2621 C CA . SER A 1 330 ? 6.013 15.741 -4.150 1.00 97.62 330 SER A CA 1
ATOM 2622 C C . SER A 1 330 ? 6.702 14.583 -3.420 1.00 97.62 330 SER A C 1
ATOM 2624 O O . SER A 1 330 ? 6.080 13.830 -2.669 1.00 97.62 330 SER A O 1
ATOM 2626 N N . ILE A 1 331 ? 7.996 14.401 -3.684 1.00 98.25 331 ILE A N 1
ATOM 2627 C CA . ILE A 1 331 ? 8.814 13.362 -3.056 1.00 98.25 331 ILE A CA 1
ATOM 2628 C C . ILE A 1 331 ? 9.851 14.056 -2.192 1.00 98.25 331 ILE A C 1
ATOM 2630 O O . ILE A 1 331 ? 10.516 14.994 -2.634 1.00 98.25 331 ILE A O 1
ATOM 2634 N N . ARG A 1 332 ? 9.981 13.593 -0.954 1.00 97.06 332 ARG A N 1
ATOM 2635 C CA . ARG A 1 332 ? 10.898 14.158 0.037 1.00 97.06 332 ARG A CA 1
ATOM 2636 C C . ARG A 1 332 ? 11.619 13.055 0.793 1.00 97.06 332 ARG A C 1
ATOM 2638 O O . ARG A 1 332 ? 11.256 11.884 0.704 1.00 97.06 332 ARG A O 1
ATOM 2645 N N . GLN A 1 333 ? 12.652 13.438 1.534 1.00 96.94 333 GLN A N 1
ATOM 2646 C CA . GLN A 1 333 ? 13.304 12.525 2.465 1.00 96.94 333 GLN A CA 1
ATOM 2647 C C . GLN A 1 333 ? 12.350 12.182 3.608 1.00 96.94 333 GLN A C 1
ATOM 2649 O O . GLN A 1 333 ? 11.646 13.049 4.125 1.00 96.94 333 GLN A O 1
ATOM 2654 N N . LYS A 1 334 ? 12.345 10.907 3.976 1.00 93.38 334 LYS A N 1
ATOM 2655 C CA . LYS A 1 334 ? 11.582 10.357 5.088 1.00 93.38 334 LYS A CA 1
ATOM 2656 C C . LYS A 1 334 ? 12.153 10.883 6.406 1.00 93.38 334 LYS A C 1
ATOM 2658 O O . LYS A 1 334 ? 13.372 10.838 6.590 1.00 93.38 334 LYS A O 1
ATOM 2663 N N . VAL A 1 335 ? 11.282 11.390 7.280 1.00 79.38 335 VAL A N 1
ATOM 2664 C CA . VAL A 1 335 ? 11.644 12.008 8.572 1.00 79.38 335 VAL A CA 1
ATOM 2665 C C . VAL A 1 335 ? 11.324 11.085 9.735 1.00 79.38 335 VAL A C 1
ATOM 2667 O O . VAL A 1 335 ? 10.240 10.457 9.708 1.00 79.38 335 VAL A O 1
#

Secondary structure (DSSP, 8-state):
----STT-TTS-SSS----TTS-TT-GGGGSHHHHSPPPHHHIIIIIIHHHHHHHHHHHHHHHEETTEEESHHHHHHHHHS--SEEEE--SSBGGG--TT-EEEPPHHHHS-HIIIIIIT---------EEEHHHHHHHHHHTT-EEE-SS-EEES--SBS--EEEE-HHHHHHHHHHHHTTSS-HHHHHHHHTTTTT-SSS-HHHHGGGGGS-SEEE-S-HHHHHHHHHHHHHHHHTTS-TTSHHHHHHHHHTS-TTTHHHHHHHHHHHHHHHHHHHTTSHHHHHHHHHHHHHHHHHHHTSTT---GGGS-B-SS-TTSPPEEE-TTS-EEE--

Sequence (335 aa):
MKELKLPWINWNSQAAQIDSALAPDDPLRKEPVWQAREGAELLEREIIRPNIERWTDSRLKHRTNGSAIERFPELLGQILITTTINLIASPDQSSTVRSGHPVRLPVTFFINTDALLNVLGLDPDISVPTVDGGIYDNCLQRFAVAVTDGTERFAGDTHFVFVVPEVAFEDIAILRRLLDQKIISRKLAAALLMVDFCNPVFSPRRAALIRYVPATVQIAGADDFDTALAQAVEAGAVASRPDSPEQEFLANWRLSDETWRPVFESRIKAFLDAISLKVRALDDFSEIFRLAESRRREFRRRPLAEFRLTTPVTNIPEEAPFLEFAPDASIRQKV

pLDDT: mean 92.42, std 7.32, range [51.78, 98.69]

Radius of gyration: 21.25 Å; chains: 1; bounding box: 50×55×55 Å